Protein AF-A0A6I7PRK9-F1 (afdb_monomer_lite)

Structure (mmCIF, N/CA/C/O backbone):
data_AF-A0A6I7PRK9-F1
#
_ent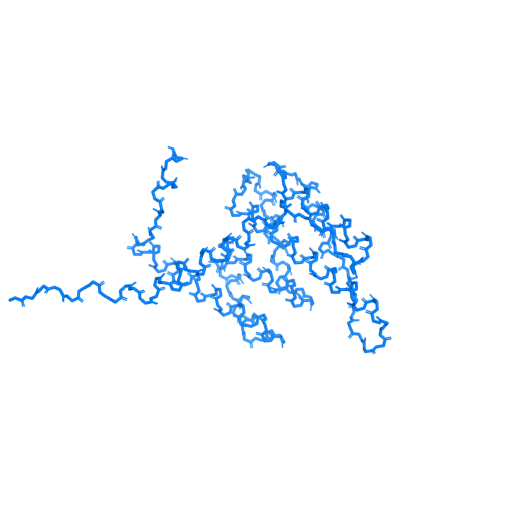ry.id   AF-A0A6I7PRK9-F1
#
loop_
_atom_site.group_PDB
_atom_site.id
_atom_site.type_symbol
_atom_site.label_atom_id
_atom_site.label_alt_id
_atom_site.label_comp_id
_atom_site.label_asym_id
_atom_site.label_entity_id
_atom_site.label_seq_id
_atom_site.pdbx_PDB_ins_code
_atom_site.Cartn_x
_atom_site.Cartn_y
_atom_site.Cartn_z
_atom_site.occupancy
_atom_site.B_iso_or_equiv
_atom_site.auth_seq_id
_atom_site.auth_comp_id
_atom_site.auth_asym_id
_atom_site.auth_atom_id
_atom_site.pdbx_PDB_model_num
ATOM 1 N N . MET A 1 1 ? 3.785 -15.839 53.864 1.00 33.59 1 MET A N 1
ATOM 2 C CA . MET A 1 1 ? 4.644 -15.122 52.899 1.00 33.59 1 MET A CA 1
ATOM 3 C C . MET A 1 1 ? 4.246 -15.553 51.494 1.00 33.59 1 MET A C 1
ATOM 5 O O . MET A 1 1 ? 4.729 -16.569 51.023 1.00 33.59 1 MET A O 1
ATOM 9 N N . LEU A 1 2 ? 3.307 -14.849 50.861 1.00 33.00 2 LEU A N 1
ATOM 10 C CA . LEU A 1 2 ? 2.941 -15.060 49.456 1.00 33.00 2 LEU A CA 1
ATOM 11 C C . LEU A 1 2 ? 2.942 -13.690 48.786 1.00 33.00 2 LEU A C 1
ATOM 13 O O . LEU A 1 2 ? 1.933 -12.999 48.721 1.00 33.00 2 LEU A O 1
ATOM 17 N N . GLY A 1 3 ? 4.128 -13.268 48.384 1.00 36.16 3 GLY A N 1
ATOM 18 C CA . GLY A 1 3 ? 4.355 -12.082 47.581 1.00 36.16 3 GLY A CA 1
ATOM 19 C C . GLY A 1 3 ? 5.493 -12.414 46.632 1.00 36.16 3 GLY A C 1
ATOM 20 O O . GLY A 1 3 ? 6.423 -13.104 47.033 1.00 36.16 3 GLY A O 1
ATOM 21 N N . VAL A 1 4 ? 5.407 -11.914 45.402 1.00 35.44 4 VAL A N 1
ATOM 22 C CA . VAL A 1 4 ? 6.359 -12.123 44.296 1.00 35.44 4 VAL A CA 1
ATOM 23 C C . VAL A 1 4 ? 6.112 -13.390 43.455 1.00 35.44 4 VAL A C 1
ATOM 25 O O . VAL A 1 4 ? 6.927 -14.299 43.401 1.00 35.44 4 VAL A O 1
ATOM 28 N N . ALA A 1 5 ? 4.997 -13.423 42.718 1.00 32.09 5 ALA A N 1
ATOM 29 C CA . ALA A 1 5 ? 4.874 -14.280 41.524 1.00 32.09 5 ALA A CA 1
ATOM 30 C C . ALA A 1 5 ? 4.094 -13.629 40.360 1.00 32.09 5 ALA A C 1
ATOM 32 O O . ALA A 1 5 ? 3.760 -14.298 39.390 1.00 32.09 5 ALA A O 1
ATOM 33 N N . ALA A 1 6 ? 3.815 -12.320 40.418 1.00 33.88 6 ALA A N 1
ATOM 34 C CA . ALA A 1 6 ? 3.053 -11.613 39.378 1.00 33.88 6 ALA A CA 1
ATOM 35 C C . ALA A 1 6 ? 3.921 -10.762 38.422 1.00 33.88 6 ALA A C 1
ATOM 37 O O . ALA A 1 6 ? 3.390 -10.136 37.511 1.00 33.88 6 ALA A O 1
ATOM 38 N N . GLY A 1 7 ? 5.246 -10.722 38.614 1.00 28.81 7 GLY A N 1
ATOM 39 C CA . GLY A 1 7 ? 6.126 -9.764 37.929 1.00 28.81 7 GLY A CA 1
ATOM 40 C C . GLY A 1 7 ? 6.811 -10.244 36.644 1.00 28.81 7 GLY A C 1
ATOM 41 O O . GLY A 1 7 ? 7.254 -9.406 35.871 1.00 28.81 7 GLY A O 1
ATOM 42 N N . CYS A 1 8 ? 6.904 -11.555 36.385 1.00 28.73 8 CYS A N 1
ATOM 43 C CA . CYS A 1 8 ? 7.813 -12.067 35.342 1.00 28.73 8 CYS A CA 1
ATOM 44 C C . CYS A 1 8 ? 7.143 -12.671 34.098 1.00 28.73 8 CYS A C 1
ATOM 46 O O . CYS A 1 8 ? 7.837 -12.951 33.127 1.00 28.73 8 CYS A O 1
ATOM 48 N N . VAL A 1 9 ? 5.817 -12.846 34.068 1.00 32.25 9 VAL A N 1
ATOM 49 C CA . VAL A 1 9 ? 5.136 -13.435 32.889 1.00 32.25 9 VAL A CA 1
ATOM 50 C C . VAL A 1 9 ? 4.806 -12.381 31.817 1.00 32.25 9 VAL A C 1
ATOM 52 O O . VAL A 1 9 ? 4.573 -12.715 30.662 1.00 32.25 9 VAL A O 1
ATOM 55 N N . LEU A 1 10 ? 4.865 -11.089 32.155 1.00 36.00 10 LEU A N 1
ATOM 56 C CA . LEU A 1 10 ? 4.613 -9.986 31.216 1.00 36.00 10 LEU A CA 1
ATOM 57 C C . LEU A 1 10 ? 5.812 -9.641 30.313 1.00 36.00 10 LEU A C 1
ATOM 59 O O . LEU A 1 10 ? 5.650 -8.859 29.385 1.00 36.00 10 LEU A O 1
ATOM 63 N N . SER A 1 11 ? 6.994 -10.221 30.532 1.00 37.94 11 SER A N 1
ATOM 64 C CA . SER A 1 11 ? 8.223 -9.747 29.875 1.00 37.94 11 SER A CA 1
ATOM 65 C C . SER A 1 11 ? 8.570 -10.454 28.560 1.00 37.94 11 SER A C 1
ATOM 67 O O . SER A 1 11 ? 9.304 -9.890 27.758 1.00 37.94 11 SER A O 1
ATOM 69 N N . LEU A 1 12 ? 8.043 -11.653 28.285 1.00 37.44 12 LEU A N 1
ATOM 70 C CA . LEU A 1 12 ? 8.455 -12.429 27.099 1.00 37.44 12 LEU A CA 1
ATOM 71 C C . LEU A 1 12 ? 7.634 -12.140 25.833 1.00 37.44 12 LEU A C 1
ATOM 73 O O . LEU A 1 12 ? 8.159 -12.299 24.739 1.00 37.44 12 LEU A O 1
ATOM 77 N N . ALA A 1 13 ? 6.392 -11.664 25.961 1.00 40.19 13 ALA A N 1
ATOM 78 C CA . ALA A 1 13 ? 5.588 -11.208 24.819 1.00 40.19 13 ALA A CA 1
ATOM 79 C C . ALA A 1 13 ? 5.774 -9.707 24.522 1.00 40.19 13 ALA A C 1
ATOM 81 O O . ALA A 1 13 ? 5.598 -9.272 23.389 1.00 40.19 13 ALA A O 1
ATOM 82 N N . VAL A 1 14 ? 6.182 -8.918 25.526 1.00 38.72 14 VAL A N 1
ATOM 83 C CA . VAL A 1 14 ? 6.364 -7.462 25.397 1.00 38.72 14 VAL A CA 1
ATOM 84 C C . VAL A 1 14 ? 7.712 -7.099 24.766 1.00 38.72 14 VAL A C 1
ATOM 86 O O . VAL A 1 14 ? 7.795 -6.114 24.046 1.00 38.72 14 VAL A O 1
ATOM 89 N N . LEU A 1 15 ? 8.767 -7.894 24.964 1.00 33.06 15 LEU A N 1
ATOM 90 C CA . LEU A 1 15 ? 10.074 -7.643 24.336 1.00 33.06 15 LEU A CA 1
ATOM 91 C C . LEU A 1 15 ? 10.048 -7.769 22.799 1.00 33.06 15 LEU A C 1
ATOM 93 O O . LEU A 1 15 ? 10.516 -6.841 22.143 1.00 33.06 15 LEU A O 1
ATOM 97 N N . PRO A 1 16 ? 9.456 -8.824 22.199 1.00 37.94 16 PRO A N 1
ATOM 98 C CA . PRO A 1 16 ? 9.243 -8.886 20.753 1.00 37.94 16 PRO A CA 1
ATOM 99 C C . PRO A 1 16 ? 8.309 -7.779 20.260 1.00 37.94 16 PRO A C 1
ATOM 101 O O . PRO A 1 16 ? 8.529 -7.254 19.179 1.00 37.94 16 PRO A O 1
ATOM 104 N N . TYR A 1 17 ? 7.306 -7.398 21.059 1.00 37.06 17 TYR A N 1
ATOM 105 C CA . TYR A 1 17 ? 6.359 -6.326 20.743 1.00 37.06 17 TYR A CA 1
ATOM 106 C C . TYR A 1 17 ? 7.042 -4.953 20.674 1.00 37.06 17 TYR A C 1
ATOM 108 O O . TYR A 1 17 ? 6.914 -4.266 19.670 1.00 37.06 17 TYR A O 1
ATOM 116 N N . VAL A 1 18 ? 7.844 -4.578 21.677 1.00 37.84 18 VAL A N 1
ATOM 117 C CA . VAL A 1 18 ? 8.596 -3.312 21.675 1.00 37.84 18 VAL A CA 1
ATOM 118 C C . VAL A 1 18 ? 9.643 -3.311 20.563 1.00 37.84 18 VAL A C 1
ATOM 120 O O . VAL A 1 18 ? 9.831 -2.288 19.918 1.00 37.84 18 VAL A O 1
ATOM 123 N N . PHE A 1 19 ? 10.295 -4.445 20.287 1.00 34.09 19 PHE A N 1
ATOM 124 C CA . PHE A 1 19 ? 11.287 -4.526 19.212 1.00 34.09 19 PHE A CA 1
ATOM 125 C C . PHE A 1 19 ? 10.653 -4.522 17.818 1.00 34.09 19 PHE A C 1
ATOM 127 O O . PHE A 1 19 ? 11.220 -3.920 16.917 1.00 34.09 19 PHE A O 1
ATOM 134 N N . TYR A 1 20 ? 9.488 -5.147 17.633 1.00 40.16 20 TYR A N 1
ATOM 135 C CA . TYR A 1 20 ? 8.733 -5.106 16.381 1.00 40.16 20 TYR A CA 1
ATOM 136 C C . TYR A 1 20 ? 8.164 -3.712 16.153 1.00 40.16 20 TYR A C 1
ATOM 138 O O . TYR A 1 20 ? 8.456 -3.123 15.128 1.00 40.16 20 TYR A O 1
ATOM 146 N N . GLU A 1 21 ? 7.452 -3.139 17.127 1.00 38.53 21 GLU A N 1
ATOM 147 C CA . GLU A 1 21 ? 6.862 -1.802 17.029 1.00 38.53 21 GLU A CA 1
ATOM 148 C C . GLU A 1 21 ? 7.938 -0.715 16.861 1.00 38.53 21 GLU A C 1
ATOM 150 O O . GLU A 1 21 ? 7.692 0.266 16.169 1.00 38.53 21 GLU A O 1
ATOM 155 N N . TYR A 1 22 ? 9.136 -0.887 17.437 1.00 34.28 22 TYR A N 1
ATOM 156 C CA . TYR A 1 22 ? 10.284 -0.002 17.210 1.00 34.28 22 TYR A CA 1
ATOM 157 C C . TYR A 1 22 ? 10.948 -0.270 15.853 1.00 34.28 22 TYR A C 1
ATOM 159 O O . TYR A 1 22 ? 11.141 0.664 15.094 1.00 34.28 22 TYR A O 1
ATOM 167 N N . ALA A 1 23 ? 11.253 -1.517 15.481 1.00 37.25 23 ALA A N 1
ATOM 168 C CA . ALA A 1 23 ? 11.934 -1.821 14.219 1.00 37.25 23 ALA A CA 1
ATOM 169 C C . ALA A 1 23 ? 11.062 -1.538 12.989 1.00 37.25 23 ALA A C 1
ATOM 171 O O . ALA A 1 23 ? 11.567 -0.978 12.020 1.00 37.25 23 ALA A O 1
ATOM 172 N N . THR A 1 24 ? 9.765 -1.860 13.025 1.00 43.53 24 THR A N 1
ATOM 173 C CA . THR A 1 24 ? 8.831 -1.503 11.954 1.00 43.53 24 THR A CA 1
ATOM 174 C C . THR A 1 24 ? 8.603 0.000 11.953 1.00 43.53 24 THR A C 1
ATOM 176 O O . THR A 1 24 ? 8.844 0.627 10.929 1.00 43.53 24 THR A O 1
ATOM 179 N N . ARG A 1 25 ? 8.279 0.649 13.083 1.00 42.16 25 ARG A N 1
ATOM 180 C CA . ARG A 1 25 ? 8.103 2.111 13.058 1.00 42.16 25 ARG A CA 1
ATOM 181 C C . ARG A 1 25 ? 9.366 2.858 12.662 1.00 42.16 25 ARG A C 1
ATOM 183 O O . ARG A 1 25 ? 9.221 3.841 11.961 1.00 42.16 25 ARG A O 1
ATOM 190 N N . GLU A 1 26 ? 10.575 2.469 13.061 1.00 39.72 26 GLU A N 1
ATOM 191 C CA . GLU A 1 26 ? 11.797 3.179 12.644 1.00 39.72 26 GLU A CA 1
ATOM 192 C C . GLU A 1 26 ? 12.145 2.905 11.172 1.00 39.72 26 GLU A C 1
ATOM 194 O O . GLU A 1 26 ? 12.550 3.834 10.474 1.00 39.72 26 GLU A O 1
ATOM 199 N N . MET A 1 27 ? 11.944 1.672 10.676 1.00 40.69 27 MET A N 1
ATOM 200 C CA . MET A 1 27 ? 12.130 1.349 9.252 1.00 40.69 27 MET A CA 1
ATOM 201 C C . MET A 1 27 ? 11.087 2.032 8.356 1.00 40.69 27 MET A C 1
ATOM 203 O O . MET A 1 27 ? 11.420 2.430 7.241 1.00 40.69 27 MET A O 1
ATOM 207 N N . TRP A 1 28 ? 9.855 2.221 8.841 1.00 44.69 28 TRP A N 1
ATOM 208 C CA . TRP A 1 28 ? 8.745 2.788 8.068 1.00 44.69 28 TRP A CA 1
ATOM 209 C C . TRP A 1 28 ? 8.504 4.289 8.309 1.00 44.69 28 TRP A C 1
ATOM 211 O O . TRP A 1 28 ? 7.927 4.944 7.447 1.00 44.69 28 TRP A O 1
ATOM 221 N N . ARG A 1 29 ? 8.960 4.891 9.424 1.00 42.72 29 ARG A N 1
ATOM 222 C CA . ARG A 1 29 ? 8.634 6.298 9.763 1.00 42.72 29 ARG A CA 1
ATOM 223 C C . ARG A 1 29 ? 9.273 7.338 8.855 1.00 42.72 29 ARG A C 1
ATOM 225 O O . ARG A 1 29 ? 8.841 8.487 8.918 1.00 42.72 29 ARG A O 1
ATOM 232 N N . ARG A 1 30 ? 10.340 7.023 8.107 1.00 46.94 30 ARG A N 1
ATOM 233 C CA . ARG A 1 30 ? 11.086 8.032 7.319 1.00 46.94 30 ARG A CA 1
ATOM 234 C C . ARG A 1 30 ? 11.778 7.546 6.026 1.00 46.94 30 ARG A C 1
ATOM 236 O O . ARG A 1 30 ? 12.866 8.048 5.743 1.00 46.94 30 ARG A O 1
ATOM 243 N N . PRO A 1 31 ? 11.221 6.643 5.200 1.00 47.16 31 PRO A N 1
ATOM 244 C CA . PRO A 1 31 ? 11.876 6.289 3.939 1.00 47.16 31 PRO A CA 1
ATOM 245 C C . PRO A 1 31 ? 11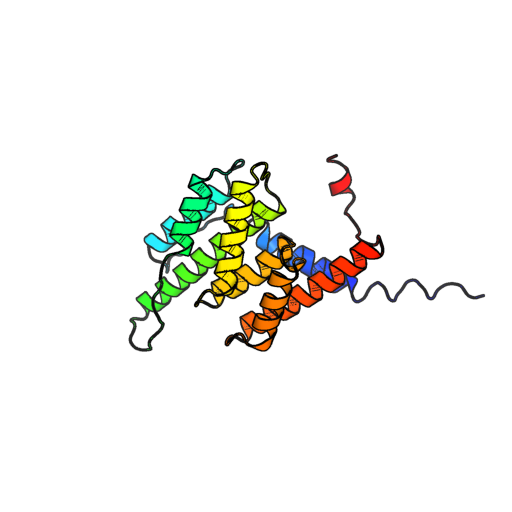.886 7.454 2.928 1.00 47.16 31 PRO A C 1
ATOM 247 O O . PRO A 1 31 ? 12.879 7.652 2.234 1.00 47.16 31 PRO A O 1
ATOM 250 N N . TYR A 1 32 ? 10.850 8.301 2.904 1.00 51.44 32 TYR A N 1
ATOM 251 C CA . TYR A 1 32 ? 10.697 9.337 1.870 1.00 51.44 32 TYR A CA 1
ATOM 252 C C . TYR A 1 32 ? 11.554 10.602 2.058 1.00 51.44 32 TYR A C 1
ATOM 254 O O . TYR A 1 32 ? 11.638 11.428 1.152 1.00 51.44 32 TYR A O 1
ATOM 262 N N . LEU A 1 33 ? 12.216 10.775 3.211 1.00 46.53 33 LEU A N 1
ATOM 263 C CA . LEU A 1 33 ? 13.089 11.934 3.469 1.00 46.53 33 LEU A CA 1
ATOM 264 C C . LEU A 1 33 ? 14.537 11.736 2.993 1.00 46.53 33 LEU A C 1
ATOM 266 O O . LEU A 1 33 ? 15.257 12.721 2.865 1.00 46.53 33 LEU A O 1
ATOM 270 N N . ASN A 1 34 ? 14.948 10.498 2.696 1.00 54.72 34 ASN A N 1
ATOM 271 C CA . ASN A 1 34 ? 16.293 10.159 2.218 1.00 54.72 34 ASN A CA 1
ATOM 272 C C . ASN A 1 34 ? 16.222 9.394 0.889 1.00 54.72 34 ASN A C 1
ATOM 274 O O . ASN A 1 34 ? 16.846 8.343 0.723 1.00 54.72 34 ASN A O 1
ATOM 278 N N . TRP A 1 35 ? 15.429 9.902 -0.055 1.00 62.34 35 TRP A N 1
ATOM 279 C CA . TRP A 1 35 ? 15.382 9.328 -1.394 1.00 62.34 35 TRP A CA 1
ATOM 280 C C . TRP A 1 35 ? 16.763 9.387 -2.052 1.00 62.34 35 TRP A C 1
ATOM 282 O O . TRP A 1 35 ? 17.410 10.433 -2.086 1.00 62.34 35 TRP A O 1
ATOM 292 N N . THR A 1 36 ? 17.202 8.247 -2.577 1.00 69.50 36 THR A N 1
ATOM 293 C CA . THR A 1 36 ? 18.400 8.131 -3.408 1.00 69.50 36 THR A CA 1
ATOM 294 C C . THR A 1 36 ? 17.989 7.431 -4.698 1.00 69.50 36 THR A C 1
ATOM 296 O O . THR A 1 36 ? 17.311 6.401 -4.607 1.00 69.50 36 THR A O 1
ATOM 299 N N . PRO A 1 37 ? 18.388 7.943 -5.876 1.00 76.25 37 PRO A N 1
ATOM 300 C CA . PRO A 1 37 ? 18.144 7.259 -7.137 1.00 76.25 37 PRO A CA 1
ATOM 301 C C . PRO A 1 37 ? 18.626 5.807 -7.086 1.00 76.25 37 PRO A C 1
ATOM 303 O O . PRO A 1 37 ? 19.710 5.520 -6.571 1.00 76.25 37 PRO A O 1
ATOM 306 N N . MET A 1 38 ? 17.832 4.893 -7.635 1.00 81.12 38 MET A N 1
ATOM 307 C CA . MET A 1 38 ? 18.224 3.509 -7.865 1.00 81.12 38 MET A CA 1
ATOM 308 C C . MET A 1 38 ? 19.037 3.471 -9.167 1.00 81.12 38 MET A C 1
ATOM 310 O O . MET A 1 38 ? 18.446 3.582 -10.241 1.00 81.12 38 MET A O 1
ATOM 314 N N . PRO A 1 39 ? 20.376 3.310 -9.121 1.00 80.19 39 PRO A N 1
ATOM 315 C CA . PRO A 1 39 ? 21.226 3.430 -10.313 1.00 80.19 39 PRO A CA 1
ATOM 316 C C . PRO A 1 39 ? 21.001 2.311 -11.343 1.00 80.19 39 PRO A C 1
ATOM 318 O O . PRO A 1 39 ? 21.520 2.377 -12.450 1.00 80.19 39 PRO A O 1
ATOM 321 N N . TRP A 1 40 ? 20.269 1.266 -10.959 1.00 76.38 40 TRP A N 1
ATOM 322 C CA . TRP A 1 40 ? 19.915 0.105 -11.776 1.00 76.38 40 TRP A CA 1
ATOM 323 C C . TRP A 1 40 ? 18.467 0.145 -12.295 1.00 76.38 40 TRP A C 1
ATOM 325 O O . TRP A 1 40 ? 18.059 -0.773 -13.006 1.00 76.38 40 TRP A O 1
ATOM 335 N N . ALA A 1 41 ? 17.690 1.160 -11.911 1.00 80.50 41 ALA A N 1
ATOM 336 C CA . ALA A 1 41 ? 16.311 1.352 -12.344 1.00 80.50 41 ALA A CA 1
ATOM 337 C C . ALA A 1 41 ? 16.242 2.323 -13.528 1.00 80.50 41 ALA A C 1
ATOM 339 O O . ALA A 1 41 ? 17.139 3.150 -13.700 1.00 80.50 41 ALA A O 1
ATOM 340 N N . SER A 1 42 ? 15.168 2.256 -14.315 1.00 85.31 42 SER A N 1
ATOM 341 C CA . SER A 1 42 ? 14.897 3.263 -15.340 1.00 85.31 42 SER A CA 1
ATOM 342 C C . SER A 1 42 ? 14.702 4.656 -14.740 1.00 85.31 42 SER A C 1
ATOM 344 O O . SER A 1 42 ? 14.338 4.823 -13.569 1.00 85.31 42 SER A O 1
ATOM 346 N N . ASP A 1 43 ? 14.882 5.672 -15.584 1.00 87.50 43 ASP A N 1
ATOM 347 C CA . ASP A 1 43 ? 14.535 7.054 -15.247 1.00 87.50 43 ASP A CA 1
ATOM 348 C C . ASP A 1 43 ? 13.058 7.156 -14.847 1.00 87.50 43 ASP A C 1
ATOM 350 O O . ASP A 1 43 ? 12.737 7.808 -13.862 1.00 87.50 43 ASP A O 1
ATOM 354 N N . SER A 1 44 ? 12.169 6.407 -15.512 1.00 88.12 44 SER A N 1
ATOM 355 C CA . SER A 1 44 ? 10.740 6.397 -15.183 1.00 88.12 44 SER A CA 1
ATOM 356 C C . SER A 1 44 ? 10.462 5.899 -13.762 1.00 88.12 44 SER A C 1
ATOM 358 O O . SER A 1 44 ? 9.688 6.522 -13.035 1.00 88.12 44 SER A O 1
ATOM 360 N N . ALA A 1 45 ? 11.111 4.813 -13.331 1.00 84.69 45 ALA A N 1
ATOM 361 C CA . ALA A 1 45 ? 10.980 4.320 -11.961 1.00 84.69 45 ALA A CA 1
ATOM 362 C C . ALA A 1 45 ? 11.534 5.329 -10.939 1.00 84.69 45 ALA A C 1
ATOM 364 O O . ALA A 1 45 ? 10.925 5.559 -9.892 1.00 84.69 45 ALA A O 1
ATOM 365 N N . ASN A 1 46 ? 12.671 5.962 -11.242 1.00 86.75 46 ASN A N 1
ATOM 366 C CA . ASN A 1 46 ? 13.259 6.983 -10.375 1.00 86.75 46 ASN A CA 1
ATOM 367 C C . ASN A 1 46 ? 12.387 8.245 -10.275 1.00 86.75 46 ASN A C 1
ATOM 369 O O . ASN A 1 46 ? 12.217 8.765 -9.170 1.00 86.75 46 ASN A O 1
ATOM 373 N N . ASP A 1 47 ? 11.794 8.693 -11.380 1.00 90.25 47 ASP A N 1
ATOM 374 C CA . ASP A 1 47 ? 10.895 9.848 -11.430 1.00 90.25 47 ASP A CA 1
ATOM 375 C C . ASP A 1 47 ? 9.633 9.606 -10.595 1.00 90.25 47 ASP A C 1
ATOM 377 O O . ASP A 1 47 ? 9.270 10.433 -9.755 1.00 90.25 47 ASP A O 1
ATOM 381 N N . GLN A 1 48 ? 9.001 8.440 -10.755 1.00 90.88 48 GLN A N 1
ATOM 382 C CA . GLN A 1 48 ? 7.812 8.073 -9.982 1.00 90.88 48 GLN A CA 1
ATOM 383 C C . GLN A 1 48 ? 8.113 7.942 -8.490 1.00 90.88 48 GLN A C 1
ATOM 385 O O . GLN A 1 48 ? 7.333 8.399 -7.653 1.00 90.88 48 GLN A O 1
ATOM 390 N N . LEU A 1 49 ? 9.266 7.369 -8.135 1.00 86.25 49 LEU A N 1
ATOM 391 C CA . LEU A 1 49 ? 9.690 7.306 -6.741 1.00 86.25 49 LEU A CA 1
ATOM 392 C C . LEU A 1 49 ? 9.930 8.708 -6.164 1.00 86.25 49 LEU A C 1
ATOM 394 O O . LEU A 1 49 ? 9.522 8.993 -5.036 1.00 86.25 49 LEU A O 1
ATOM 398 N N . GLY A 1 50 ? 10.562 9.598 -6.933 1.00 86.69 50 GLY A N 1
ATOM 399 C CA . GLY A 1 50 ? 10.738 11.003 -6.565 1.00 86.69 50 GLY A CA 1
ATOM 400 C C . GLY A 1 50 ? 9.401 11.705 -6.315 1.00 86.69 50 GLY A C 1
ATOM 401 O O . GLY A 1 50 ? 9.252 12.432 -5.331 1.00 86.69 50 GLY A O 1
ATOM 402 N N . GLU A 1 51 ? 8.404 11.432 -7.151 1.00 91.31 51 GLU A N 1
ATOM 403 C CA . GLU A 1 51 ? 7.061 11.989 -7.025 1.00 91.31 51 GLU A CA 1
ATOM 404 C C . GLU A 1 51 ? 6.301 11.473 -5.794 1.00 91.31 51 GLU A C 1
ATOM 406 O O . GLU A 1 51 ? 5.769 12.280 -5.027 1.00 91.31 51 GLU A O 1
ATOM 411 N N . ILE A 1 52 ? 6.307 10.158 -5.545 1.00 90.00 52 ILE A N 1
ATOM 412 C CA . ILE A 1 52 ? 5.724 9.559 -4.330 1.00 90.00 52 ILE A CA 1
ATOM 413 C C . ILE A 1 52 ? 6.317 10.214 -3.083 1.00 90.00 52 ILE A C 1
ATOM 415 O O . ILE A 1 52 ? 5.590 10.593 -2.162 1.00 90.00 52 ILE A O 1
ATOM 419 N N . ASN A 1 53 ? 7.638 10.396 -3.063 1.00 85.62 53 ASN A N 1
ATOM 420 C CA . ASN A 1 53 ? 8.327 11.012 -1.935 1.00 85.62 53 ASN A CA 1
ATOM 421 C C . ASN A 1 53 ? 7.961 12.490 -1.776 1.00 85.62 53 ASN A C 1
ATOM 423 O O . ASN A 1 53 ? 7.729 12.952 -0.654 1.00 85.62 53 ASN A O 1
ATOM 427 N N . ALA A 1 54 ? 7.846 13.226 -2.884 1.00 87.88 54 ALA A N 1
ATOM 428 C CA . ALA A 1 54 ? 7.395 14.610 -2.869 1.00 87.88 54 ALA A CA 1
ATOM 429 C C . ALA A 1 54 ? 5.974 14.736 -2.299 1.00 87.88 54 ALA A C 1
ATOM 431 O O . ALA A 1 54 ? 5.727 15.637 -1.498 1.00 87.88 54 ALA A O 1
ATOM 432 N N . ILE A 1 55 ? 5.060 13.823 -2.654 1.00 90.12 55 ILE A N 1
ATOM 433 C CA . ILE A 1 55 ? 3.704 13.749 -2.090 1.00 90.12 55 ILE A CA 1
ATOM 434 C C . ILE A 1 55 ? 3.758 13.401 -0.596 1.00 90.12 55 ILE A C 1
ATOM 436 O O . ILE A 1 55 ? 3.172 14.115 0.224 1.00 90.12 55 ILE A O 1
ATOM 440 N N . GLY A 1 56 ? 4.507 12.362 -0.215 1.00 86.00 56 GLY A N 1
ATOM 441 C CA . GLY A 1 56 ? 4.679 11.930 1.176 1.00 86.00 56 GLY A CA 1
ATOM 442 C C . GLY A 1 56 ? 5.170 13.047 2.098 1.00 86.00 56 GLY A C 1
ATOM 443 O O . GLY A 1 56 ? 4.637 13.231 3.193 1.00 86.00 56 GLY A O 1
ATOM 444 N N . ALA A 1 57 ? 6.097 13.876 1.614 1.00 83.88 57 ALA A N 1
ATOM 445 C CA . ALA A 1 57 ? 6.654 15.004 2.356 1.00 83.88 57 ALA A CA 1
ATOM 446 C C . ALA A 1 57 ? 5.682 16.189 2.551 1.00 83.88 57 ALA A C 1
ATOM 448 O O . ALA A 1 57 ? 5.942 17.070 3.383 1.00 83.88 57 ALA A O 1
ATOM 449 N N . LYS A 1 58 ? 4.563 16.259 1.811 1.00 85.44 58 LYS A N 1
ATOM 450 C CA . LYS A 1 58 ? 3.603 17.368 1.937 1.00 85.44 58 LYS A CA 1
ATOM 451 C C . LYS A 1 58 ? 2.941 17.357 3.308 1.00 85.44 58 LYS A C 1
ATOM 453 O O . LYS A 1 58 ? 2.458 16.337 3.783 1.00 85.44 58 LYS A O 1
ATOM 458 N N . ARG A 1 59 ? 2.795 18.529 3.931 1.00 81.44 59 ARG A N 1
ATOM 459 C CA . ARG A 1 59 ? 2.031 18.643 5.190 1.00 81.44 59 ARG A CA 1
ATOM 460 C C . ARG A 1 59 ? 0.542 18.368 4.987 1.00 81.44 59 ARG A C 1
ATOM 462 O O . ARG A 1 59 ? -0.061 17.664 5.792 1.00 81.44 59 ARG A O 1
ATOM 469 N N . ARG A 1 60 ? -0.031 18.890 3.902 1.00 85.12 60 ARG A N 1
ATOM 470 C CA . ARG A 1 60 ? -1.445 18.748 3.544 1.00 85.12 60 ARG A CA 1
ATOM 471 C C . ARG A 1 60 ? -1.559 18.039 2.204 1.00 85.12 60 ARG A C 1
ATOM 473 O O . ARG A 1 60 ? -0.853 18.416 1.273 1.00 85.12 60 ARG A O 1
ATOM 480 N N . TRP A 1 61 ? -2.429 17.040 2.142 1.00 88.50 61 TRP A N 1
ATOM 481 C CA . TRP A 1 61 ? -2.759 16.329 0.912 1.00 88.50 61 TRP A CA 1
ATOM 482 C C . TRP A 1 61 ? -4.055 16.858 0.314 1.00 88.50 61 TRP A C 1
ATOM 484 O O . TRP A 1 61 ? -4.907 17.406 1.018 1.00 88.50 61 TRP A O 1
ATOM 494 N N . THR A 1 62 ? -4.162 16.698 -0.993 1.00 88.69 62 THR A N 1
ATOM 495 C CA . THR A 1 62 ? -5.304 17.068 -1.824 1.00 88.69 62 THR A CA 1
ATOM 496 C C . THR A 1 62 ? -5.846 15.835 -2.541 1.00 88.69 62 THR A C 1
ATOM 498 O O . THR A 1 62 ? -5.184 14.799 -2.599 1.00 88.69 62 THR A O 1
ATOM 501 N N . GLU A 1 63 ? -7.035 15.942 -3.132 1.00 88.94 63 GLU A N 1
ATOM 502 C CA . GLU A 1 63 ? -7.572 14.880 -3.992 1.00 88.94 63 GLU A CA 1
ATOM 503 C C . GLU A 1 63 ? -6.653 14.577 -5.182 1.00 88.94 63 GLU A C 1
ATOM 505 O O . GLU A 1 63 ? -6.481 13.412 -5.522 1.00 88.94 63 GLU A O 1
ATOM 510 N N . ALA A 1 64 ? -5.999 15.598 -5.748 1.00 91.12 64 ALA A N 1
ATOM 511 C CA . ALA A 1 64 ? -5.036 15.432 -6.836 1.00 91.12 64 ALA A CA 1
ATOM 512 C C . ALA A 1 64 ? -3.811 14.600 -6.413 1.00 91.12 64 ALA A C 1
ATOM 514 O O . ALA A 1 64 ? -3.284 13.833 -7.212 1.00 91.12 64 ALA A O 1
ATOM 515 N N . ASP A 1 65 ? -3.379 14.698 -5.150 1.00 91.81 65 ASP A N 1
ATOM 516 C CA . ASP A 1 65 ? -2.299 13.850 -4.627 1.00 91.81 65 ASP A CA 1
ATOM 517 C C . ASP A 1 65 ? -2.728 12.376 -4.564 1.00 91.81 65 ASP A C 1
ATOM 519 O O . ASP A 1 65 ? -1.965 11.485 -4.934 1.00 91.81 65 ASP A O 1
ATOM 523 N N . ALA A 1 66 ? -3.963 12.112 -4.126 1.00 91.31 66 ALA A N 1
ATOM 524 C CA . ALA A 1 66 ? -4.515 10.759 -4.091 1.00 91.31 66 ALA A CA 1
ATOM 525 C C . ALA A 1 66 ? -4.776 10.200 -5.496 1.00 91.31 66 ALA A C 1
ATOM 527 O O . ALA A 1 66 ? -4.537 9.020 -5.739 1.00 91.31 66 ALA A O 1
ATOM 528 N N . GLU A 1 67 ? -5.242 11.033 -6.427 1.00 92.25 67 GLU A N 1
ATOM 529 C CA . GLU A 1 67 ? -5.396 10.667 -7.833 1.00 92.25 67 GLU A CA 1
ATOM 530 C C . GLU A 1 67 ? -4.049 10.311 -8.456 1.00 92.25 67 GLU A C 1
ATOM 532 O O . GLU A 1 67 ? -3.922 9.252 -9.065 1.00 92.25 67 GLU A O 1
ATOM 537 N N . ARG A 1 68 ? -3.008 11.104 -8.193 1.00 93.81 68 ARG A N 1
ATOM 538 C CA . ARG A 1 68 ? -1.677 10.816 -8.716 1.00 93.81 68 ARG A CA 1
ATOM 539 C C . ARG A 1 68 ? -1.083 9.523 -8.160 1.00 93.81 68 ARG A C 1
ATOM 541 O O . ARG A 1 68 ? -0.530 8.722 -8.909 1.00 93.81 68 ARG A O 1
ATOM 548 N N . LEU A 1 69 ? -1.241 9.274 -6.859 1.00 92.50 69 LEU A N 1
ATOM 549 C CA . LEU A 1 69 ? -0.855 7.992 -6.260 1.00 92.50 69 LEU A CA 1
ATOM 550 C C . LEU A 1 69 ? -1.649 6.822 -6.858 1.00 92.50 69 LEU A C 1
ATOM 552 O O . LEU A 1 69 ? -1.104 5.734 -7.021 1.00 92.50 69 LEU A O 1
ATOM 556 N N . HIS A 1 70 ? -2.921 7.033 -7.199 1.00 91.88 70 HIS A N 1
ATOM 557 C CA . HIS A 1 70 ? -3.747 6.014 -7.840 1.00 91.88 70 HIS A CA 1
ATOM 558 C C . HIS A 1 70 ? -3.287 5.702 -9.263 1.00 91.88 70 HIS A C 1
ATOM 560 O O . HIS A 1 70 ? -3.218 4.529 -9.621 1.00 91.88 70 HIS A O 1
ATOM 566 N N . GLU A 1 71 ? -2.919 6.716 -10.046 1.00 91.88 71 GLU A N 1
ATOM 567 C CA . GLU A 1 71 ? -2.329 6.528 -11.373 1.00 91.88 71 GLU A CA 1
ATOM 568 C C . GLU A 1 71 ? -1.045 5.699 -11.302 1.00 91.88 71 GLU A C 1
ATOM 570 O O . GLU A 1 71 ? -0.896 4.745 -12.060 1.00 91.88 71 GLU A O 1
ATOM 575 N N . ILE A 1 72 ? -0.152 6.016 -10.356 1.00 90.44 72 ILE A N 1
ATOM 576 C CA . ILE A 1 72 ? 1.092 5.263 -10.151 1.00 90.44 72 ILE A CA 1
ATOM 577 C C . ILE A 1 72 ? 0.781 3.809 -9.773 1.00 90.44 72 ILE A C 1
ATOM 579 O O . ILE A 1 72 ? 1.295 2.888 -10.397 1.00 90.44 72 ILE A O 1
ATOM 583 N N . LEU A 1 73 ? -0.120 3.583 -8.813 1.00 88.00 73 LEU A N 1
ATOM 584 C CA . LEU A 1 73 ? -0.539 2.235 -8.403 1.00 88.00 73 LEU A CA 1
ATOM 585 C C . LEU A 1 73 ? -1.271 1.440 -9.492 1.00 88.00 73 LEU A C 1
ATOM 587 O O . LEU A 1 73 ? -1.436 0.235 -9.338 1.00 88.00 73 LEU A O 1
ATOM 591 N N . SER A 1 74 ? -1.715 2.093 -10.567 1.00 88.06 74 SER A N 1
ATOM 592 C CA . SER A 1 74 ? -2.408 1.449 -11.687 1.00 88.06 74 SER A CA 1
ATOM 593 C C . SER A 1 74 ? -1.464 1.034 -12.821 1.00 88.06 74 SER A C 1
ATOM 595 O O . SER A 1 74 ? -1.932 0.555 -13.854 1.00 88.06 74 SER A O 1
ATOM 597 N N . ILE A 1 75 ? -0.151 1.229 -12.663 1.00 84.69 75 ILE A N 1
ATOM 598 C CA . ILE A 1 75 ? 0.841 0.815 -13.658 1.00 84.69 75 ILE A CA 1
ATOM 599 C C . ILE A 1 75 ? 0.905 -0.715 -13.706 1.00 84.69 75 ILE A C 1
ATOM 601 O O . ILE A 1 75 ? 1.300 -1.373 -12.744 1.00 84.69 75 ILE A O 1
ATOM 605 N N . ASP A 1 76 ? 0.554 -1.269 -14.864 1.00 79.19 76 ASP A N 1
ATOM 606 C CA . ASP A 1 76 ? 0.719 -2.686 -15.178 1.00 79.19 76 ASP A CA 1
ATOM 607 C C . ASP A 1 76 ? 2.194 -2.973 -15.503 1.00 79.19 76 ASP A C 1
ATOM 609 O O . ASP A 1 76 ? 2.752 -2.408 -16.448 1.00 79.19 76 ASP A O 1
ATOM 613 N N . LEU A 1 77 ? 2.841 -3.838 -14.714 1.00 72.19 77 LEU A N 1
ATOM 614 C CA . LEU A 1 77 ? 4.240 -4.226 -14.948 1.00 72.19 77 LEU A CA 1
ATOM 615 C C . LEU A 1 77 ? 4.360 -5.372 -15.959 1.00 72.19 77 LEU A C 1
ATOM 617 O O . LEU A 1 77 ? 5.474 -5.686 -16.384 1.00 72.19 77 LEU A O 1
ATOM 621 N N . GLY A 1 78 ? 3.243 -5.973 -16.372 1.00 66.69 78 GLY A N 1
ATOM 622 C CA . GLY A 1 78 ? 3.198 -7.178 -17.183 1.00 66.69 78 GLY A CA 1
ATOM 623 C C . GLY A 1 78 ? 3.656 -8.433 -16.430 1.00 66.69 78 GLY A C 1
ATOM 624 O O . GLY A 1 78 ? 4.386 -8.400 -15.437 1.00 66.69 78 GLY A O 1
ATOM 625 N N . ARG A 1 79 ? 3.253 -9.603 -16.938 1.00 62.62 79 ARG A N 1
ATOM 626 C CA . ARG A 1 79 ? 3.651 -10.892 -16.352 1.00 62.62 79 ARG A CA 1
ATOM 627 C C . ARG A 1 79 ? 5.147 -11.158 -16.544 1.00 62.62 79 ARG A C 1
ATOM 629 O O . ARG A 1 79 ? 5.701 -10.931 -17.618 1.00 62.62 79 ARG A O 1
ATOM 636 N N . PHE A 1 80 ? 5.781 -11.725 -15.518 1.00 55.69 80 PHE A N 1
ATOM 637 C CA . PHE A 1 80 ? 7.086 -12.372 -15.651 1.00 55.69 80 PHE A CA 1
ATOM 638 C C . PHE A 1 80 ? 6.909 -13.652 -16.471 1.00 55.69 80 PHE A C 1
ATOM 640 O O . PHE A 1 80 ? 6.450 -14.665 -15.946 1.00 55.69 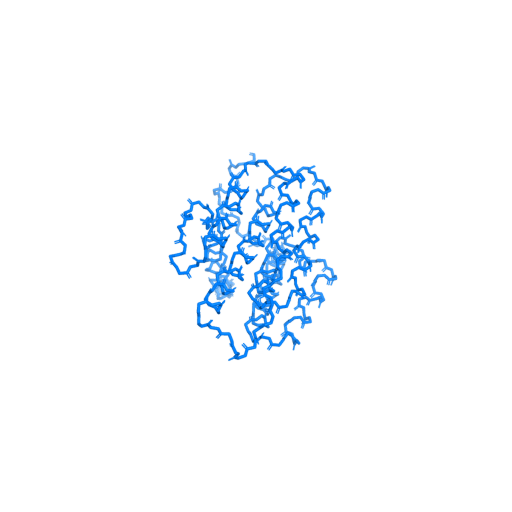80 PHE A O 1
ATOM 647 N N . ASP A 1 81 ? 7.231 -13.604 -17.758 1.00 55.41 81 ASP A N 1
ATOM 648 C CA . ASP A 1 81 ? 7.569 -14.812 -18.503 1.00 55.41 81 ASP A CA 1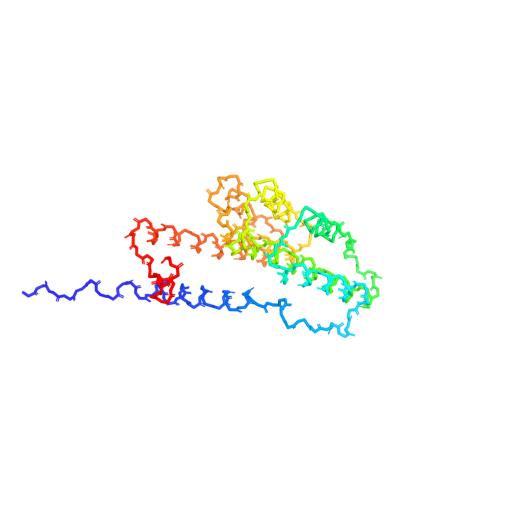
ATOM 649 C C . ASP A 1 81 ? 9.096 -14.923 -18.625 1.00 55.41 81 ASP A C 1
ATOM 651 O O . ASP A 1 81 ? 9.818 -13.920 -18.598 1.00 55.41 81 ASP A O 1
ATOM 655 N N . ASP A 1 82 ? 9.594 -16.153 -18.737 1.00 48.53 82 ASP A N 1
ATOM 656 C CA . ASP A 1 82 ? 11.027 -16.475 -18.722 1.00 48.53 82 ASP A CA 1
ATOM 657 C C . ASP A 1 82 ? 11.799 -15.964 -19.962 1.00 48.53 82 ASP A C 1
ATOM 659 O O . ASP A 1 82 ? 12.973 -16.292 -20.135 1.00 48.53 82 ASP A O 1
ATOM 663 N N . THR A 1 83 ? 11.172 -15.172 -20.845 1.00 54.88 83 THR A N 1
ATOM 664 C CA . THR A 1 83 ? 11.779 -14.702 -22.104 1.00 54.88 83 THR A CA 1
ATOM 665 C C . THR A 1 83 ? 12.286 -13.258 -22.085 1.00 54.88 83 THR A C 1
ATOM 667 O O . THR A 1 83 ? 12.831 -12.790 -23.085 1.00 54.88 83 THR A O 1
ATOM 670 N N . HIS A 1 84 ? 12.171 -12.563 -20.953 1.00 57.44 84 HIS A N 1
ATOM 671 C CA . HIS A 1 84 ? 12.555 -11.155 -20.838 1.00 57.44 84 HIS A CA 1
ATOM 672 C C . HIS A 1 84 ? 14.068 -10.945 -20.710 1.00 57.44 84 HIS A C 1
ATOM 674 O O . HIS A 1 84 ? 14.796 -11.743 -20.109 1.00 57.44 84 HIS A O 1
ATOM 680 N N . ALA A 1 85 ? 14.555 -9.820 -21.238 1.00 61.75 85 ALA A N 1
ATOM 681 C CA . ALA A 1 85 ? 15.946 -9.427 -21.057 1.00 61.75 85 ALA A CA 1
ATOM 682 C C . ALA A 1 85 ? 16.214 -9.082 -19.580 1.00 61.75 85 ALA A C 1
ATOM 684 O O . ALA A 1 85 ? 15.374 -8.502 -18.894 1.00 61.75 85 ALA A O 1
ATOM 685 N N . GLN A 1 86 ? 17.422 -9.364 -19.083 1.00 62.12 86 GLN A N 1
ATOM 686 C CA . GLN A 1 86 ? 17.802 -9.111 -17.683 1.00 62.12 86 GLN A CA 1
ATOM 687 C C . GLN A 1 86 ? 17.553 -7.655 -17.226 1.00 62.12 86 GLN A C 1
ATOM 689 O O . GLN A 1 86 ? 17.219 -7.414 -16.067 1.00 62.12 86 GLN A O 1
ATOM 694 N N . HIS A 1 87 ? 17.671 -6.689 -18.141 1.00 59.41 87 HIS A N 1
ATOM 695 C CA . HIS A 1 87 ? 17.404 -5.270 -17.888 1.00 59.41 87 HIS A CA 1
ATOM 696 C C . HIS A 1 87 ? 15.911 -4.986 -17.631 1.00 59.41 87 HIS A C 1
ATOM 698 O O . HIS A 1 87 ? 15.586 -4.182 -16.764 1.00 59.41 87 HIS A O 1
ATOM 704 N N . GLU A 1 88 ? 15.001 -5.688 -18.312 1.00 65.19 88 GLU A N 1
ATOM 705 C CA . GLU A 1 88 ? 13.546 -5.542 -18.140 1.00 65.19 88 GLU A CA 1
ATOM 706 C C . GLU A 1 88 ? 13.077 -6.156 -16.816 1.00 65.19 88 GLU A C 1
ATOM 708 O O . GLU A 1 88 ? 12.225 -5.599 -16.129 1.00 65.19 88 GLU A O 1
ATOM 713 N N . ILE A 1 89 ? 13.689 -7.271 -16.407 1.00 66.62 89 ILE A N 1
ATOM 714 C CA . ILE A 1 89 ? 13.457 -7.894 -15.095 1.00 66.62 89 ILE A CA 1
ATOM 715 C C . ILE A 1 89 ? 13.890 -6.946 -13.967 1.00 66.62 89 ILE A C 1
ATOM 717 O O . ILE A 1 89 ? 13.170 -6.785 -12.980 1.00 66.62 89 ILE A O 1
ATOM 721 N N . SER A 1 90 ? 15.050 -6.297 -14.125 1.00 72.06 90 SER A N 1
ATOM 722 C CA . SER A 1 90 ? 15.564 -5.306 -13.172 1.00 72.06 90 SER A CA 1
ATOM 723 C C . SER A 1 90 ? 14.621 -4.109 -13.040 1.00 72.06 90 SER A C 1
ATOM 725 O O . SER A 1 90 ? 14.298 -3.701 -11.926 1.00 72.06 90 SER A O 1
ATOM 727 N N . ASP A 1 91 ? 14.125 -3.579 -14.158 1.00 77.25 91 ASP A N 1
ATOM 728 C CA . ASP A 1 91 ? 13.239 -2.415 -14.137 1.00 77.25 91 ASP A CA 1
ATOM 729 C C . ASP A 1 91 ? 11.847 -2.729 -13.572 1.00 77.25 91 ASP A C 1
ATOM 731 O O . ASP A 1 91 ? 11.320 -1.974 -12.758 1.00 77.25 91 ASP A O 1
ATOM 735 N N . ARG A 1 92 ? 11.279 -3.899 -13.885 1.00 76.19 92 ARG A N 1
ATOM 736 C CA . ARG A 1 92 ? 10.026 -4.354 -13.259 1.00 76.19 92 ARG A CA 1
ATOM 737 C C . ARG A 1 92 ? 10.160 -4.521 -11.755 1.00 76.19 92 ARG A C 1
ATOM 739 O O . ARG A 1 92 ? 9.253 -4.151 -11.016 1.00 76.19 92 ARG A O 1
ATOM 746 N N . TYR A 1 93 ? 11.292 -5.043 -11.287 1.00 76.94 93 TYR A N 1
ATOM 747 C CA . TYR A 1 93 ? 11.566 -5.119 -9.855 1.00 76.94 93 TYR A CA 1
ATOM 748 C C . TYR A 1 93 ? 11.702 -3.725 -9.225 1.00 76.94 93 TYR A C 1
ATOM 750 O O . TYR A 1 93 ? 11.188 -3.495 -8.128 1.00 76.94 93 TYR A O 1
ATOM 758 N N . ALA A 1 94 ? 12.343 -2.779 -9.925 1.00 80.88 94 ALA A N 1
ATOM 759 C CA . ALA A 1 94 ? 12.387 -1.383 -9.495 1.00 80.88 94 ALA A CA 1
ATOM 760 C C . ALA A 1 94 ? 10.972 -0.838 -9.332 1.00 80.88 94 ALA A C 1
ATOM 762 O O . ALA A 1 94 ? 10.635 -0.308 -8.278 1.00 80.88 94 ALA A O 1
ATOM 763 N N . MET A 1 95 ? 10.129 -1.036 -10.341 1.00 85.25 95 MET A N 1
ATOM 764 C CA . MET A 1 95 ? 8.775 -0.516 -10.338 1.00 85.25 95 MET A CA 1
ATOM 765 C C . MET A 1 95 ? 7.902 -1.179 -9.269 1.00 85.25 95 MET A C 1
ATOM 767 O O . MET A 1 95 ? 7.229 -0.480 -8.523 1.00 85.25 95 MET A O 1
ATOM 771 N N . ALA A 1 96 ? 7.982 -2.498 -9.074 1.00 80.50 96 ALA A N 1
ATOM 772 C CA . ALA A 1 96 ? 7.279 -3.179 -7.983 1.00 80.50 96 ALA A CA 1
ATOM 773 C C . ALA A 1 96 ? 7.644 -2.598 -6.604 1.00 80.50 96 ALA A C 1
ATOM 775 O O . ALA A 1 96 ? 6.784 -2.470 -5.728 1.00 80.50 96 ALA A O 1
ATOM 776 N N . ARG A 1 97 ? 8.906 -2.187 -6.417 1.00 79.31 97 ARG A N 1
ATOM 777 C CA . ARG A 1 97 ? 9.342 -1.463 -5.218 1.00 79.31 97 ARG A CA 1
ATOM 778 C C . ARG A 1 97 ? 8.739 -0.058 -5.135 1.00 79.31 97 ARG A C 1
ATOM 780 O O . ARG A 1 97 ? 8.269 0.305 -4.063 1.00 79.31 97 ARG A O 1
ATOM 787 N N . VAL A 1 98 ? 8.714 0.699 -6.233 1.00 84.19 98 VAL A N 1
ATOM 788 C CA . VAL A 1 98 ? 8.057 2.022 -6.305 1.00 84.19 98 VAL A CA 1
ATOM 789 C C . VAL A 1 98 ? 6.585 1.923 -5.898 1.00 84.19 98 VAL A C 1
ATOM 791 O O . VAL A 1 98 ? 6.119 2.696 -5.062 1.00 84.19 98 VAL A O 1
ATOM 794 N N . LEU A 1 99 ? 5.866 0.925 -6.416 1.00 85.69 99 LEU A N 1
ATOM 795 C CA . LEU A 1 99 ? 4.464 0.688 -6.072 1.00 85.69 99 LEU A CA 1
ATOM 796 C C . LEU A 1 99 ? 4.294 0.297 -4.595 1.00 85.69 99 LEU A C 1
ATOM 798 O O . LEU A 1 99 ? 3.375 0.773 -3.930 1.00 85.69 99 LEU A O 1
ATOM 802 N N . GLY A 1 100 ? 5.210 -0.510 -4.052 1.00 81.88 100 GLY A N 1
ATOM 803 C CA . GLY A 1 100 ? 5.275 -0.790 -2.617 1.00 81.88 100 GLY A CA 1
ATOM 804 C C . GLY A 1 100 ? 5.445 0.480 -1.774 1.00 81.88 100 GLY A C 1
ATOM 805 O O . GLY A 1 100 ? 4.713 0.668 -0.804 1.00 81.88 100 GLY A O 1
ATOM 806 N N . ASP A 1 101 ? 6.342 1.384 -2.170 1.00 83.06 101 ASP A N 1
ATOM 807 C CA . ASP A 1 101 ? 6.593 2.645 -1.460 1.00 83.06 101 ASP A CA 1
ATOM 808 C C . ASP A 1 101 ? 5.376 3.587 -1.493 1.00 83.06 101 ASP A C 1
ATOM 810 O O . ASP A 1 101 ? 5.069 4.229 -0.484 1.00 83.06 101 ASP A O 1
ATOM 814 N N . ALA A 1 102 ? 4.614 3.611 -2.593 1.00 88.31 102 ALA A N 1
ATOM 815 C CA . ALA A 1 102 ? 3.351 4.351 -2.660 1.00 88.31 102 ALA A CA 1
ATOM 816 C C . ALA A 1 102 ? 2.351 3.882 -1.586 1.00 88.31 102 ALA A C 1
ATOM 818 O O . ALA A 1 102 ? 1.736 4.709 -0.910 1.00 88.31 102 ALA A O 1
ATOM 819 N N . ILE A 1 103 ? 2.228 2.566 -1.370 1.00 89.62 103 ILE A N 1
ATOM 820 C CA . ILE A 1 103 ? 1.359 2.001 -0.323 1.00 89.62 103 ILE A CA 1
ATOM 821 C C . ILE A 1 103 ? 1.803 2.435 1.076 1.00 89.62 103 ILE A C 1
ATOM 823 O O . ILE A 1 103 ? 0.966 2.765 1.919 1.00 89.62 103 ILE A O 1
ATOM 827 N N . LEU A 1 104 ? 3.110 2.488 1.326 1.00 83.19 104 LEU A N 1
ATOM 828 C CA . LEU A 1 104 ? 3.650 2.917 2.617 1.00 83.19 104 LEU A CA 1
ATOM 829 C C . LEU A 1 104 ? 3.382 4.397 2.883 1.00 83.19 104 LEU A C 1
ATOM 831 O O . LEU A 1 104 ? 3.008 4.765 3.994 1.00 83.19 104 LEU A O 1
ATOM 835 N N . VAL A 1 105 ? 3.515 5.242 1.860 1.00 86.25 105 VAL A N 1
ATOM 836 C CA . VAL A 1 105 ? 3.209 6.674 1.958 1.00 86.25 105 VAL A CA 1
ATOM 837 C C . VAL A 1 105 ? 1.719 6.907 2.237 1.00 86.25 105 VAL A C 1
ATOM 839 O O . VAL A 1 105 ? 1.368 7.772 3.043 1.00 86.25 105 VAL A O 1
ATOM 842 N N . ILE A 1 106 ? 0.837 6.095 1.647 1.00 89.88 106 ILE A N 1
ATOM 843 C CA . ILE A 1 106 ? -0.598 6.099 1.964 1.00 89.88 106 ILE A CA 1
ATOM 844 C C . ILE A 1 106 ? -0.843 5.662 3.416 1.00 89.88 106 ILE A C 1
ATOM 846 O O . ILE A 1 106 ? -1.599 6.327 4.127 1.00 89.88 106 ILE A O 1
ATOM 850 N N . SER A 1 107 ? -0.193 4.587 3.875 1.00 87.94 107 SER A N 1
ATOM 851 C CA . SER A 1 107 ? -0.286 4.109 5.264 1.00 87.94 107 SER A CA 1
ATOM 852 C C . SER A 1 107 ? 0.111 5.198 6.260 1.00 87.94 107 SER A C 1
ATOM 854 O O . SER A 1 107 ? -0.671 5.555 7.141 1.00 87.94 107 SER A O 1
ATOM 856 N N . ASP A 1 108 ? 1.288 5.800 6.075 1.00 84.38 108 ASP A N 1
ATOM 857 C CA . ASP A 1 108 ? 1.801 6.870 6.936 1.00 84.38 108 ASP A CA 1
ATOM 858 C C . ASP A 1 108 ? 0.811 8.039 7.012 1.00 84.38 108 ASP A C 1
ATOM 860 O O . ASP A 1 108 ? 0.489 8.532 8.097 1.00 84.38 108 ASP A O 1
ATOM 864 N N . ARG A 1 109 ? 0.223 8.426 5.872 1.00 86.81 109 ARG A N 1
ATOM 865 C CA . ARG A 1 109 ? -0.820 9.456 5.826 1.00 86.81 109 ARG A CA 1
ATOM 866 C C . ARG A 1 109 ? -2.067 9.064 6.620 1.00 86.81 109 ARG A C 1
ATOM 868 O O . ARG A 1 109 ? -2.572 9.904 7.362 1.00 86.81 109 ARG A O 1
ATOM 875 N N . LEU A 1 110 ? -2.552 7.830 6.486 1.00 87.56 110 LEU A N 1
ATOM 876 C CA . LEU A 1 110 ? -3.734 7.326 7.200 1.00 87.56 110 LEU A CA 1
ATOM 877 C C . LEU A 1 110 ? -3.522 7.237 8.720 1.00 87.56 110 LEU A C 1
ATOM 879 O O . LEU A 1 110 ? -4.463 7.478 9.483 1.00 87.56 110 LEU A O 1
ATOM 883 N N . VAL A 1 111 ? -2.304 6.903 9.158 1.00 83.44 111 VAL A N 1
ATOM 884 C CA . VAL A 1 111 ? -1.959 6.683 10.573 1.00 83.44 111 VAL A CA 1
ATOM 885 C C . VAL A 1 111 ? -1.553 7.978 11.280 1.00 83.44 111 VAL A C 1
ATOM 887 O O . VAL A 1 111 ? -1.901 8.191 12.444 1.00 83.44 111 VAL A O 1
ATOM 890 N N . HIS A 1 112 ? -0.776 8.831 10.613 1.00 79.56 112 HIS A N 1
ATOM 891 C CA . HIS A 1 112 ? -0.073 9.951 11.244 1.00 79.56 112 HIS A CA 1
ATOM 892 C C . HIS A 1 112 ? -0.442 11.322 10.680 1.00 79.56 112 HIS A C 1
ATOM 894 O O . HIS A 1 112 ? -0.182 12.338 11.332 1.00 79.56 112 HIS A O 1
ATOM 900 N N . GLY A 1 113 ? -1.024 11.380 9.485 1.00 68.56 113 GLY A N 1
ATOM 901 C CA . GLY A 1 113 ? -1.328 12.640 8.830 1.00 68.56 113 GLY A CA 1
ATOM 902 C C . GLY A 1 113 ? -2.693 13.216 9.219 1.00 68.56 113 GLY A C 1
ATOM 903 O O . GLY A 1 113 ? -3.628 12.471 9.516 1.00 68.56 113 GLY A O 1
ATOM 904 N N . PRO A 1 114 ? -2.847 14.553 9.181 1.00 68.31 114 PRO A N 1
ATOM 905 C CA . PRO A 1 114 ? -4.165 15.167 9.234 1.00 68.31 114 PRO A CA 1
ATOM 906 C C . PRO A 1 114 ? -4.935 14.789 7.961 1.00 68.31 114 PRO A C 1
ATOM 908 O O . PRO A 1 114 ? -4.508 15.101 6.845 1.00 68.31 114 PRO A O 1
ATOM 911 N N . LEU A 1 115 ? -6.052 14.092 8.145 1.00 73.81 115 LEU A N 1
ATOM 912 C CA . LEU A 1 115 ? -7.032 13.752 7.118 1.00 73.81 115 LEU A CA 1
ATOM 913 C C . LEU A 1 115 ? -8.390 14.214 7.636 1.00 73.81 115 LEU A C 1
ATOM 915 O O . LEU A 1 115 ? -9.168 13.415 8.151 1.00 73.81 115 LEU A O 1
ATOM 919 N N . ASP A 1 116 ? -8.613 15.523 7.552 1.00 71.81 116 ASP A N 1
ATOM 920 C CA . ASP A 1 116 ? -9.867 16.162 7.970 1.00 71.81 116 ASP A CA 1
ATOM 921 C C . ASP A 1 116 ? -10.977 15.983 6.915 1.00 71.81 116 ASP A C 1
ATOM 923 O O . ASP A 1 116 ? -12.124 16.357 7.136 1.00 71.81 116 ASP A O 1
ATOM 927 N N . ASP A 1 117 ? -10.615 15.433 5.755 1.00 84.56 117 ASP A N 1
ATOM 928 C CA . ASP A 1 117 ? -11.498 15.146 4.634 1.00 84.56 117 ASP A CA 1
ATOM 929 C C . ASP A 1 117 ? -11.808 13.641 4.585 1.00 84.56 117 ASP A C 1
ATOM 931 O O . ASP A 1 117 ? -10.952 12.813 4.245 1.00 84.56 117 ASP A O 1
ATOM 935 N N . ASP A 1 118 ? -13.048 13.294 4.936 1.00 87.31 118 ASP A N 1
ATOM 936 C CA . ASP A 1 118 ? -13.549 11.919 4.944 1.00 87.31 118 ASP A CA 1
ATOM 937 C C . ASP A 1 118 ? -13.557 11.284 3.545 1.00 87.31 118 ASP A C 1
ATOM 939 O O . ASP A 1 118 ? -13.373 10.067 3.423 1.00 87.31 118 ASP A O 1
ATOM 943 N N . ALA A 1 119 ? -13.727 12.077 2.480 1.00 87.50 119 ALA A N 1
ATOM 944 C CA . ALA A 1 119 ? -13.694 11.577 1.108 1.00 87.50 119 ALA A CA 1
ATOM 945 C C . ALA A 1 119 ? -12.267 11.183 0.717 1.00 87.50 119 ALA A C 1
ATOM 947 O O . ALA A 1 119 ? -12.041 10.082 0.202 1.00 87.50 119 ALA A O 1
ATOM 948 N N . LEU A 1 120 ? -11.288 12.031 1.050 1.00 90.00 120 LEU A N 1
ATOM 949 C CA . LEU A 1 120 ? -9.873 11.728 0.849 1.00 90.00 120 LEU A CA 1
ATOM 950 C C . LEU A 1 120 ? -9.456 10.484 1.641 1.00 90.00 120 LEU A C 1
ATOM 952 O O . LEU A 1 120 ? -8.841 9.579 1.076 1.00 90.00 120 LEU A O 1
ATOM 956 N N . ARG A 1 121 ? -9.831 10.395 2.925 1.00 91.38 121 ARG A N 1
ATOM 957 C CA . ARG A 1 121 ? -9.575 9.202 3.747 1.00 91.38 121 ARG A CA 1
ATOM 958 C C . ARG A 1 121 ? -10.166 7.950 3.100 1.00 91.38 121 ARG A C 1
ATOM 960 O O . ARG A 1 121 ? -9.446 6.973 2.917 1.00 91.38 121 ARG A O 1
ATOM 967 N N . SER A 1 122 ? -11.440 7.992 2.717 1.00 91.06 122 SER A N 1
ATOM 968 C CA . SER A 1 122 ? -12.130 6.850 2.103 1.00 91.06 122 SER A CA 1
ATOM 969 C C . SER A 1 122 ? -11.452 6.399 0.807 1.00 91.06 122 SER A C 1
ATOM 971 O O . SER A 1 122 ? -11.318 5.200 0.564 1.00 91.06 122 SER A O 1
ATOM 973 N N . ARG A 1 123 ? -10.967 7.344 -0.009 1.00 92.31 123 ARG A N 1
ATOM 974 C CA . ARG A 1 123 ? -10.224 7.043 -1.240 1.00 92.31 123 ARG A CA 1
ATOM 975 C C . ARG A 1 123 ? -8.902 6.338 -0.950 1.00 92.31 123 ARG A C 1
ATOM 977 O O . ARG A 1 123 ? -8.623 5.307 -1.554 1.00 92.31 123 ARG A O 1
ATOM 984 N N . LEU A 1 124 ? -8.119 6.859 -0.007 1.00 93.00 124 LEU A N 1
ATOM 985 C CA . LEU A 1 124 ? -6.836 6.274 0.392 1.00 93.00 124 LEU A CA 1
ATOM 986 C C . LEU A 1 124 ? -7.000 4.865 0.977 1.00 93.00 124 LEU A C 1
ATOM 988 O O . LEU A 1 124 ? -6.252 3.955 0.623 1.00 93.00 124 LEU A O 1
ATOM 992 N N . GLU A 1 125 ? -8.010 4.662 1.824 1.00 93.62 125 GLU A N 1
ATOM 993 C CA . GLU A 1 125 ? -8.354 3.333 2.333 1.00 93.62 125 GLU A CA 1
ATOM 994 C C . GLU A 1 125 ? -8.767 2.393 1.195 1.00 93.62 125 GLU A C 1
ATOM 996 O O . GLU A 1 125 ? -8.289 1.264 1.133 1.00 93.62 125 GLU A O 1
ATOM 1001 N N . GLY A 1 126 ? -9.593 2.859 0.252 1.00 92.75 126 GLY A N 1
ATOM 1002 C CA . GLY A 1 126 ? -9.989 2.084 -0.924 1.00 92.75 126 GLY A CA 1
ATOM 1003 C C . GLY A 1 126 ? -8.798 1.635 -1.776 1.00 92.75 126 GLY A C 1
ATOM 1004 O O . GLY A 1 126 ? -8.749 0.480 -2.195 1.00 92.75 126 GLY A O 1
ATOM 1005 N N . MET A 1 127 ? -7.807 2.508 -1.974 1.00 93.94 127 MET A N 1
ATOM 1006 C CA . MET A 1 127 ? -6.570 2.180 -2.695 1.00 93.94 127 MET A CA 1
ATOM 1007 C C . MET A 1 127 ? -5.759 1.096 -1.978 1.00 93.94 127 MET A C 1
ATOM 1009 O O . MET A 1 127 ? -5.321 0.133 -2.605 1.00 93.94 127 MET A O 1
ATOM 1013 N N . LEU A 1 128 ? -5.609 1.212 -0.657 1.00 92.38 128 LEU A N 1
ATOM 1014 C CA . LEU A 1 128 ? -4.920 0.215 0.162 1.00 92.38 128 LEU A CA 1
ATOM 1015 C C . LEU A 1 128 ? -5.642 -1.139 0.106 1.00 92.38 128 LEU A C 1
ATOM 1017 O O . LEU A 1 128 ? -5.015 -2.180 -0.089 1.00 92.38 128 LEU A O 1
ATOM 1021 N N . LEU A 1 129 ? -6.971 -1.133 0.218 1.00 92.94 129 LEU A N 1
ATOM 1022 C CA . LEU A 1 129 ? -7.768 -2.352 0.131 1.00 92.94 129 LEU A CA 1
ATOM 1023 C C . LEU A 1 129 ? -7.736 -2.970 -1.268 1.00 92.94 129 LEU A C 1
ATOM 1025 O O . LEU A 1 129 ? -7.743 -4.191 -1.373 1.00 92.94 129 LEU A O 1
ATOM 1029 N N . ALA A 1 130 ? -7.670 -2.186 -2.343 1.00 92.44 130 ALA A N 1
ATOM 1030 C CA . ALA A 1 130 ? -7.465 -2.724 -3.688 1.00 92.44 130 ALA A CA 1
ATOM 1031 C C . ALA A 1 130 ? -6.095 -3.416 -3.810 1.00 92.44 130 ALA A C 1
ATOM 1033 O O . ALA A 1 130 ? -6.003 -4.519 -4.348 1.00 92.44 130 ALA A O 1
ATOM 1034 N N . ALA A 1 131 ? -5.052 -2.829 -3.217 1.00 91.88 131 ALA A N 1
ATOM 1035 C CA . ALA A 1 131 ? -3.690 -3.357 -3.253 1.00 91.88 131 ALA A CA 1
ATOM 1036 C C . ALA A 1 131 ? -3.524 -4.734 -2.577 1.00 91.88 131 ALA A C 1
ATOM 1038 O O . ALA A 1 131 ? -2.592 -5.468 -2.906 1.00 91.88 131 ALA A O 1
ATOM 1039 N N . LEU A 1 132 ? -4.441 -5.134 -1.687 1.00 92.69 132 LEU A N 1
ATOM 1040 C CA . LEU A 1 132 ? -4.454 -6.480 -1.097 1.00 92.69 132 LEU A CA 1
ATOM 1041 C C . LEU A 1 132 ? -4.696 -7.598 -2.130 1.00 92.69 132 LEU A C 1
ATOM 1043 O O . LEU A 1 132 ? -4.253 -8.716 -1.893 1.00 92.69 132 LEU A O 1
ATOM 1047 N N . ASP A 1 133 ? -5.346 -7.307 -3.265 1.00 91.06 133 ASP A N 1
ATOM 1048 C CA . ASP A 1 133 ? -5.575 -8.279 -4.356 1.00 91.06 133 ASP A CA 1
ATOM 1049 C C . ASP A 1 133 ? -4.629 -8.064 -5.549 1.00 91.06 133 ASP A C 1
ATOM 1051 O O . ASP A 1 133 ? -4.824 -8.648 -6.615 1.00 91.06 133 ASP A O 1
ATOM 1055 N N . HIS A 1 134 ? -3.603 -7.221 -5.405 1.00 88.38 134 HIS A N 1
ATOM 1056 C CA . HIS A 1 134 ? -2.709 -6.905 -6.517 1.00 88.38 134 HIS A CA 1
ATOM 1057 C C . HIS A 1 134 ? -1.957 -8.148 -7.007 1.00 88.38 134 HIS A C 1
ATOM 1059 O O . HIS A 1 134 ? -1.567 -8.988 -6.209 1.00 88.38 134 HIS A O 1
ATOM 1065 N N . GLU A 1 135 ? -1.660 -8.269 -8.301 1.00 85.25 135 GLU A N 1
ATOM 1066 C CA . GLU A 1 135 ? -0.911 -9.419 -8.833 1.00 85.25 135 GLU A CA 1
ATOM 1067 C C . GLU A 1 135 ? 0.538 -9.554 -8.305 1.00 85.25 135 GLU A C 1
ATOM 1069 O O . GLU A 1 135 ? 1.028 -10.678 -8.148 1.00 85.25 135 GLU A O 1
ATOM 1074 N N . TYR A 1 136 ? 1.203 -8.449 -7.941 1.00 81.50 136 TYR A N 1
ATOM 1075 C CA . TYR A 1 136 ? 2.584 -8.450 -7.447 1.00 81.50 136 TYR A CA 1
ATOM 1076 C C . TYR A 1 136 ? 2.637 -8.657 -5.935 1.00 81.50 136 TYR A C 1
ATOM 1078 O O . TYR A 1 136 ? 1.952 -7.984 -5.158 1.00 81.50 136 TYR A O 1
ATOM 1086 N N . LEU A 1 137 ? 3.490 -9.588 -5.505 1.00 82.25 137 LEU A N 1
ATOM 1087 C CA . LEU A 1 137 ? 3.607 -9.967 -4.098 1.00 82.25 137 LEU A CA 1
ATOM 1088 C C . LEU A 1 137 ? 4.178 -8.833 -3.235 1.00 82.25 137 LEU A C 1
ATOM 1090 O O . LEU A 1 137 ? 3.839 -8.753 -2.059 1.00 82.25 137 LEU A O 1
ATOM 1094 N N . GLU A 1 138 ? 5.027 -7.963 -3.790 1.00 78.12 138 GLU A N 1
ATOM 1095 C CA . GLU A 1 138 ? 5.598 -6.800 -3.102 1.00 78.12 138 GLU A CA 1
ATOM 1096 C C . GLU A 1 138 ? 4.493 -5.846 -2.651 1.00 78.12 138 GLU A C 1
ATOM 1098 O O . GLU A 1 138 ? 4.473 -5.425 -1.493 1.00 78.12 138 GLU A O 1
ATOM 1103 N N . ILE A 1 139 ? 3.539 -5.580 -3.546 1.00 83.88 139 ILE A N 1
ATOM 1104 C CA . ILE A 1 139 ? 2.413 -4.680 -3.300 1.00 83.88 139 ILE A CA 1
ATOM 1105 C C . ILE A 1 139 ? 1.460 -5.304 -2.289 1.00 83.88 139 ILE A C 1
ATOM 1107 O O . ILE A 1 139 ? 1.139 -4.662 -1.290 1.00 83.88 139 ILE A O 1
ATOM 1111 N N . ARG A 1 140 ? 1.080 -6.579 -2.468 1.00 88.44 140 ARG A N 1
ATOM 1112 C CA . ARG A 1 140 ? 0.239 -7.279 -1.480 1.00 88.44 140 ARG A CA 1
ATOM 1113 C C . ARG A 1 140 ? 0.903 -7.324 -0.107 1.00 88.44 140 ARG A C 1
ATOM 1115 O O . ARG A 1 140 ? 0.259 -7.050 0.901 1.00 88.44 140 ARG A O 1
ATOM 1122 N N . SER A 1 141 ? 2.203 -7.620 -0.054 1.00 84.50 141 SER A N 1
ATOM 1123 C CA . SER A 1 141 ? 2.975 -7.653 1.191 1.00 84.50 141 SER A CA 1
ATOM 1124 C C . SER A 1 141 ? 2.996 -6.290 1.888 1.00 84.50 141 SER A C 1
ATOM 1126 O O . SER A 1 141 ? 2.860 -6.249 3.109 1.00 84.50 141 SER A O 1
ATOM 1128 N N . ALA A 1 142 ? 3.174 -5.192 1.148 1.00 85.19 142 ALA A N 1
ATOM 1129 C CA . ALA A 1 142 ? 3.127 -3.840 1.705 1.00 85.19 142 ALA A CA 1
ATOM 1130 C C . ALA A 1 142 ? 1.709 -3.476 2.177 1.00 85.19 142 ALA A C 1
ATOM 1132 O O . ALA A 1 142 ? 1.538 -2.958 3.280 1.00 85.19 142 ALA A O 1
ATOM 1133 N N . ALA A 1 143 ? 0.688 -3.817 1.386 1.00 90.44 143 ALA A N 1
ATOM 1134 C CA . ALA A 1 143 ? -0.714 -3.539 1.686 1.00 90.44 143 ALA A CA 1
ATOM 1135 C C . ALA A 1 143 ? -1.204 -4.255 2.950 1.00 90.44 143 ALA A C 1
ATOM 1137 O O . ALA A 1 143 ? -1.944 -3.666 3.733 1.00 90.44 143 ALA A O 1
ATOM 1138 N N . VAL A 1 144 ? -0.755 -5.490 3.196 1.00 89.25 144 VAL A N 1
ATOM 1139 C CA . VAL A 1 144 ? -1.047 -6.216 4.442 1.00 89.25 144 VAL A CA 1
ATOM 1140 C C . VAL A 1 144 ? -0.534 -5.447 5.660 1.00 89.25 144 VAL A C 1
ATOM 1142 O O . VAL A 1 144 ? -1.293 -5.229 6.605 1.00 89.25 144 VAL A O 1
ATOM 1145 N N . GLY A 1 145 ? 0.733 -5.020 5.636 1.00 84.44 145 GLY A N 1
ATOM 1146 C CA . GLY A 1 145 ? 1.316 -4.247 6.734 1.00 84.44 145 GLY A CA 1
ATOM 1147 C C . GLY A 1 145 ? 0.584 -2.923 6.940 1.00 84.44 145 GLY A C 1
ATOM 1148 O O . GLY A 1 145 ? 0.131 -2.622 8.045 1.00 84.44 145 GLY A O 1
ATOM 1149 N N . ALA A 1 146 ? 0.356 -2.199 5.844 1.00 87.00 146 ALA A N 1
ATOM 1150 C CA . ALA A 1 146 ? -0.360 -0.931 5.839 1.00 87.00 146 ALA A CA 1
ATOM 1151 C C . ALA A 1 146 ? -1.794 -1.050 6.392 1.00 87.00 146 ALA A C 1
ATOM 1153 O O . ALA A 1 146 ? -2.227 -0.210 7.178 1.00 87.00 146 ALA A O 1
ATOM 1154 N N . ALA A 1 147 ? -2.534 -2.108 6.036 1.00 89.56 147 ALA A N 1
ATOM 1155 C CA . ALA A 1 147 ? -3.904 -2.330 6.509 1.00 89.56 147 ALA A CA 1
ATOM 1156 C C . ALA A 1 147 ? -3.964 -2.484 8.032 1.00 89.56 147 ALA A C 1
ATOM 1158 O O . ALA A 1 147 ? -4.898 -2.004 8.682 1.00 89.56 147 ALA A O 1
ATOM 1159 N N . VAL A 1 148 ? -2.976 -3.169 8.605 1.00 84.62 148 VAL A N 1
ATOM 1160 C CA . VAL A 1 148 ? -2.888 -3.395 10.048 1.00 84.62 148 VAL A CA 1
ATOM 1161 C C . VAL A 1 148 ? -2.463 -2.119 10.767 1.00 84.62 148 VAL A C 1
ATOM 1163 O O . VAL A 1 148 ? -3.109 -1.728 11.740 1.00 84.62 148 VAL A O 1
ATOM 1166 N N . GLU A 1 149 ? -1.442 -1.423 10.269 1.00 82.12 149 GLU A N 1
ATOM 1167 C CA . GLU A 1 149 ? -0.972 -0.164 10.860 1.00 82.12 149 GLU A CA 1
ATOM 1168 C C . GLU A 1 149 ? -2.055 0.921 10.849 1.00 82.12 149 GLU A C 1
ATOM 1170 O O . GLU A 1 149 ? -2.298 1.566 11.873 1.00 82.12 149 GLU A O 1
ATOM 1175 N N . ALA A 1 150 ? -2.788 1.048 9.739 1.00 83.88 150 ALA A N 1
ATOM 1176 C CA . ALA A 1 150 ? -3.942 1.936 9.597 1.00 83.88 150 ALA A CA 1
ATOM 1177 C C . ALA A 1 150 ? -5.185 1.472 10.380 1.00 83.88 150 ALA A C 1
ATOM 1179 O O . ALA A 1 150 ? -6.239 2.105 10.299 1.00 83.88 150 ALA A O 1
ATOM 1180 N N . ARG A 1 151 ? -5.085 0.382 11.159 1.00 85.25 151 ARG A N 1
ATOM 1181 C CA . ARG A 1 151 ? -6.171 -0.222 11.953 1.00 85.25 151 ARG A CA 1
ATOM 1182 C C . ARG A 1 151 ? -7.383 -0.655 11.121 1.00 85.25 151 ARG A C 1
ATOM 1184 O O . ARG A 1 151 ? -8.459 -0.891 11.673 1.00 85.25 151 ARG A O 1
ATOM 1191 N N . LEU A 1 152 ? -7.218 -0.805 9.808 1.00 88.69 152 LEU A N 1
ATOM 1192 C CA . LEU A 1 152 ? -8.264 -1.279 8.902 1.00 88.69 152 LEU A CA 1
ATOM 1193 C C . LEU A 1 152 ? -8.559 -2.760 9.134 1.00 88.69 152 LEU A C 1
ATOM 1195 O O . LEU A 1 152 ? -9.704 -3.170 8.994 1.00 88.69 152 LEU A O 1
ATOM 1199 N N . ALA A 1 153 ? -7.569 -3.535 9.587 1.00 86.75 153 ALA A N 1
ATOM 1200 C CA . ALA A 1 153 ? -7.717 -4.947 9.952 1.00 86.75 153 ALA A CA 1
ATOM 1201 C C . ALA A 1 153 ? -8.743 -5.222 11.069 1.00 86.75 153 ALA A C 1
ATOM 1203 O O . ALA A 1 153 ? -9.138 -6.368 11.258 1.00 86.75 153 ALA A O 1
ATOM 1204 N N . ARG A 1 154 ? -9.208 -4.188 11.783 1.00 85.56 154 ARG A N 1
ATOM 1205 C CA . ARG A 1 154 ? -10.288 -4.294 12.777 1.00 85.56 154 ARG A CA 1
ATOM 1206 C C . ARG A 1 154 ? -11.677 -4.343 12.141 1.00 85.56 154 ARG A C 1
ATOM 1208 O O . ARG A 1 154 ? -12.647 -4.692 12.812 1.00 85.56 154 ARG A O 1
ATOM 1215 N N . ARG A 1 155 ? -11.791 -3.969 10.865 1.00 89.94 155 ARG A N 1
ATOM 1216 C CA . ARG A 1 155 ? -13.029 -4.096 10.097 1.00 89.94 155 ARG A CA 1
ATOM 1217 C C . ARG A 1 155 ? -13.202 -5.562 9.681 1.00 89.94 155 ARG A C 1
ATOM 1219 O O . ARG A 1 155 ? -12.254 -6.123 9.123 1.00 89.94 155 ARG A O 1
ATOM 1226 N N . PRO A 1 156 ? -14.361 -6.199 9.933 1.00 92.06 156 PRO A N 1
ATOM 1227 C CA . PRO A 1 156 ? -14.548 -7.632 9.690 1.00 92.06 156 PRO A CA 1
ATOM 1228 C C . PRO A 1 156 ? -14.202 -8.076 8.265 1.00 92.06 156 PRO A C 1
ATOM 1230 O O . PRO A 1 156 ? -13.598 -9.129 8.073 1.00 92.06 156 PRO A O 1
ATOM 1233 N N . GLU A 1 157 ? -14.542 -7.264 7.268 1.00 92.69 157 GLU A N 1
ATOM 1234 C CA . GLU A 1 157 ? -14.288 -7.536 5.856 1.00 92.69 157 GLU A CA 1
ATOM 1235 C C . GLU A 1 157 ? -12.794 -7.518 5.509 1.00 92.69 157 GLU A C 1
ATOM 1237 O O . GLU A 1 157 ? -12.317 -8.374 4.762 1.00 92.69 157 GLU A O 1
ATOM 1242 N N . VAL A 1 158 ? -12.034 -6.594 6.101 1.00 92.62 158 VAL A N 1
ATOM 1243 C CA . VAL A 1 158 ? -10.583 -6.500 5.903 1.00 92.62 158 VAL A CA 1
ATOM 1244 C C . VAL A 1 158 ? -9.894 -7.636 6.648 1.00 92.62 158 VAL A C 1
ATOM 1246 O O . VAL A 1 158 ? -9.037 -8.307 6.083 1.00 92.62 158 VAL A O 1
ATOM 1249 N N . HIS A 1 159 ? -10.317 -7.910 7.885 1.00 92.25 159 HIS A N 1
ATOM 1250 C CA . HIS A 1 159 ? -9.805 -9.022 8.682 1.00 92.25 159 HIS A CA 1
ATOM 1251 C C . HIS A 1 159 ? -9.967 -10.364 7.960 1.00 92.25 159 HIS A C 1
ATOM 1253 O O . HIS A 1 159 ? -9.009 -11.122 7.818 1.00 92.25 159 HIS A O 1
ATOM 1259 N N . ALA A 1 160 ? -11.172 -10.641 7.451 1.00 93.00 160 ALA A N 1
ATOM 1260 C CA . ALA A 1 160 ? -11.459 -11.858 6.702 1.00 93.00 160 ALA A CA 1
ATOM 1261 C C . ALA A 1 160 ? -10.558 -11.983 5.467 1.00 93.00 160 ALA A C 1
ATOM 1263 O O . ALA A 1 160 ? -10.035 -13.060 5.185 1.00 93.00 160 ALA A O 1
ATOM 1264 N N . ARG A 1 161 ? -10.317 -10.878 4.757 1.00 93.88 161 ARG A N 1
ATOM 1265 C CA . ARG A 1 161 ? -9.436 -10.862 3.586 1.00 93.88 161 ARG A CA 1
ATOM 1266 C C . ARG A 1 161 ? -7.970 -11.110 3.944 1.00 93.88 161 ARG A C 1
ATOM 1268 O O . ARG A 1 161 ? -7.298 -11.860 3.244 1.00 93.88 161 ARG A O 1
ATOM 1275 N N . LEU A 1 162 ? -7.487 -10.565 5.059 1.00 93.56 162 LEU A N 1
ATOM 1276 C CA . LEU A 1 162 ? -6.143 -10.859 5.565 1.00 93.56 162 LEU A CA 1
ATOM 1277 C C . LEU A 1 162 ? -5.988 -12.335 5.971 1.00 93.56 162 LEU A C 1
ATOM 1279 O O . LEU A 1 162 ? -4.945 -12.926 5.698 1.00 93.56 162 LEU A O 1
ATOM 1283 N N . LEU A 1 163 ? -7.023 -12.955 6.552 1.00 94.31 163 LEU A N 1
ATOM 1284 C CA . LEU A 1 163 ? -7.033 -14.397 6.838 1.00 94.31 163 LEU A CA 1
ATOM 1285 C C . LEU A 1 163 ? -6.972 -15.234 5.553 1.00 94.31 163 LEU A C 1
ATOM 1287 O O . LEU A 1 163 ? -6.241 -16.221 5.493 1.00 94.31 163 LEU A O 1
ATOM 1291 N N . VAL A 1 164 ? -7.696 -14.832 4.504 1.00 95.00 164 VAL A N 1
ATOM 1292 C CA . VAL A 1 164 ? -7.593 -15.476 3.184 1.00 95.00 164 VAL A CA 1
ATOM 1293 C C . VAL A 1 164 ? -6.153 -15.386 2.673 1.00 95.00 164 VAL A C 1
ATOM 1295 O O . VAL A 1 164 ? -5.559 -16.414 2.362 1.00 95.00 164 VAL A O 1
ATOM 1298 N N . LEU A 1 165 ? -5.538 -14.199 2.681 1.00 93.25 165 LEU A N 1
ATOM 1299 C CA . LEU A 1 165 ? -4.139 -14.035 2.265 1.00 93.25 165 LEU A CA 1
ATOM 1300 C C . LEU A 1 165 ? -3.168 -14.885 3.099 1.00 93.25 165 LEU A C 1
ATOM 1302 O O . LEU A 1 165 ? -2.264 -15.499 2.540 1.00 93.25 165 LEU A O 1
ATOM 1306 N N . GLN A 1 166 ? -3.372 -14.988 4.414 1.00 94.88 166 GLN A N 1
ATOM 1307 C CA . GLN A 1 166 ? -2.560 -15.832 5.296 1.00 94.88 166 GLN A CA 1
ATOM 1308 C C . GLN A 1 166 ? -2.567 -17.312 4.878 1.00 94.88 166 GLN A C 1
ATOM 1310 O O . GLN A 1 166 ? -1.546 -17.991 5.009 1.00 94.88 166 GLN A O 1
ATOM 1315 N N . HIS A 1 167 ? -3.700 -17.823 4.392 1.00 94.50 167 HIS A N 1
ATOM 1316 C CA . HIS A 1 167 ? -3.881 -19.250 4.122 1.00 94.50 167 HIS A CA 1
ATOM 1317 C C . HIS A 1 167 ? -3.753 -19.637 2.648 1.00 94.50 167 HIS A C 1
ATOM 1319 O O . HIS A 1 167 ? -3.341 -20.761 2.363 1.00 94.50 167 HIS A O 1
ATOM 1325 N N . SER A 1 168 ? -4.099 -18.743 1.721 1.00 94.56 168 SER A N 1
ATOM 1326 C CA . SER A 1 168 ? -4.250 -19.082 0.303 1.00 94.56 168 SER A CA 1
ATOM 1327 C C . SER A 1 168 ? -3.496 -18.180 -0.670 1.00 94.56 168 SER A C 1
ATOM 1329 O O . SER A 1 168 ? -3.569 -18.438 -1.870 1.00 94.56 168 SER A O 1
ATOM 1331 N N . ASP A 1 169 ? -2.776 -17.144 -0.217 1.00 95.06 169 ASP A N 1
ATOM 1332 C CA . ASP A 1 169 ? -1.906 -16.393 -1.133 1.00 95.06 169 ASP A CA 1
ATOM 1333 C C . ASP A 1 169 ? -0.858 -17.339 -1.732 1.00 95.06 169 ASP A C 1
ATOM 1335 O O . ASP A 1 169 ? -0.320 -18.145 -0.978 1.00 95.06 169 ASP A O 1
ATOM 1339 N N . PRO A 1 170 ? -0.526 -17.283 -3.034 1.00 92.00 170 PRO A N 1
ATOM 1340 C CA . PRO A 1 170 ? 0.496 -18.152 -3.625 1.00 92.00 170 PRO A CA 1
ATOM 1341 C C . PRO A 1 170 ? 1.903 -17.934 -3.040 1.00 92.00 170 PRO A C 1
ATOM 1343 O O . PRO A 1 170 ? 2.709 -18.865 -3.025 1.00 92.00 170 PRO A O 1
ATOM 1346 N N . SER A 1 171 ? 2.199 -16.745 -2.512 1.00 85.94 171 SER A N 1
ATOM 1347 C CA . SER A 1 171 ? 3.508 -16.372 -1.977 1.00 85.94 171 SER A CA 1
ATOM 1348 C C . SER A 1 171 ? 3.639 -16.672 -0.482 1.00 85.94 171 SER A C 1
ATOM 1350 O O . SER A 1 171 ? 2.941 -16.088 0.347 1.00 85.94 171 SER A O 1
ATOM 1352 N N . ASP A 1 172 ? 4.627 -17.495 -0.111 1.00 82.50 172 ASP A N 1
ATOM 1353 C CA . ASP A 1 172 ? 5.020 -17.718 1.292 1.00 82.50 172 ASP A CA 1
ATOM 1354 C C . ASP A 1 172 ? 5.319 -16.416 2.039 1.00 82.50 172 ASP A C 1
ATOM 1356 O O . ASP A 1 172 ? 5.033 -16.289 3.231 1.00 82.50 172 ASP A O 1
ATOM 1360 N N . ARG A 1 173 ? 5.891 -15.430 1.341 1.00 80.38 173 ARG A N 1
ATOM 1361 C CA . ARG A 1 173 ? 6.199 -14.124 1.923 1.00 80.38 173 ARG A CA 1
ATOM 1362 C C . ARG A 1 173 ? 4.921 -13.413 2.354 1.00 80.38 173 ARG A C 1
ATOM 1364 O O . ARG A 1 173 ? 4.848 -12.969 3.495 1.00 80.38 173 ARG A O 1
ATOM 1371 N N . VAL A 1 174 ? 3.919 -13.337 1.479 1.00 81.56 174 VAL A N 1
ATOM 1372 C CA . VAL A 1 174 ? 2.646 -12.667 1.788 1.00 81.56 174 VAL A CA 1
ATOM 1373 C C . VAL A 1 174 ? 1.907 -13.413 2.898 1.00 81.56 174 VAL A C 1
ATOM 1375 O O . VAL A 1 174 ? 1.487 -12.780 3.866 1.00 81.56 174 VAL A O 1
ATOM 1378 N N . ARG A 1 175 ? 1.850 -14.754 2.833 1.00 87.56 175 ARG A N 1
ATOM 1379 C CA . ARG A 1 175 ? 1.263 -15.592 3.896 1.00 87.56 175 ARG A CA 1
ATOM 1380 C C . ARG A 1 175 ? 1.888 -15.304 5.264 1.00 87.56 175 ARG A C 1
ATOM 1382 O O . ARG A 1 175 ? 1.181 -15.086 6.248 1.00 87.56 175 ARG A O 1
ATOM 1389 N N . ASN A 1 176 ? 3.221 -15.256 5.326 1.00 81.44 176 ASN A N 1
ATOM 1390 C CA . ASN A 1 176 ? 3.956 -14.978 6.560 1.00 81.44 176 ASN A CA 1
ATOM 1391 C C . ASN A 1 176 ? 3.741 -13.552 7.074 1.00 81.44 176 ASN A C 1
ATOM 1393 O O . ASN A 1 176 ? 3.583 -13.363 8.280 1.00 81.44 176 ASN A O 1
ATOM 1397 N N . VAL A 1 177 ? 3.717 -12.559 6.183 1.00 81.44 177 VAL A N 1
ATOM 1398 C CA . VAL A 1 177 ? 3.474 -11.160 6.558 1.00 81.44 177 VAL A CA 1
ATOM 1399 C C . VAL A 1 177 ? 2.062 -10.990 7.118 1.00 81.44 177 VAL A C 1
ATOM 1401 O O . VAL A 1 177 ? 1.917 -10.364 8.168 1.00 81.44 177 VAL A O 1
ATOM 1404 N N . ALA A 1 178 ? 1.050 -11.604 6.497 1.00 85.88 178 ALA A N 1
ATOM 1405 C CA . ALA A 1 178 ? -0.326 -11.601 6.999 1.00 85.88 178 ALA A CA 1
ATOM 1406 C C . ALA A 1 178 ? -0.428 -12.248 8.380 1.00 85.88 178 ALA A C 1
ATOM 1408 O O . ALA A 1 178 ? -0.978 -11.642 9.297 1.00 85.88 178 ALA A O 1
ATOM 1409 N N . ARG A 1 179 ? 0.190 -13.421 8.565 1.00 86.38 179 ARG A N 1
ATOM 1410 C CA . ARG A 1 179 ? 0.241 -14.097 9.866 1.00 86.38 179 ARG A CA 1
ATOM 1411 C C . ARG A 1 179 ? 0.839 -13.203 10.957 1.00 86.38 179 ARG A C 1
ATOM 1413 O O . ARG A 1 179 ? 0.209 -13.008 11.991 1.00 86.38 179 ARG A O 1
ATOM 1420 N N . ILE A 1 180 ? 2.035 -12.653 10.724 1.00 77.50 180 ILE A N 1
ATOM 1421 C CA . ILE A 1 180 ? 2.745 -11.823 11.713 1.00 77.50 180 ILE A CA 1
ATOM 1422 C C . ILE A 1 180 ? 1.908 -10.600 12.100 1.00 77.50 180 ILE A C 1
ATOM 1424 O O . ILE A 1 180 ? 1.792 -10.283 13.282 1.00 77.50 180 ILE A O 1
ATOM 1428 N N . HIS A 1 181 ? 1.297 -9.925 11.125 1.00 79.25 181 HIS A N 1
ATOM 1429 C CA . HIS A 1 181 ? 0.524 -8.717 11.400 1.00 79.25 181 HIS A CA 1
ATOM 1430 C C . HIS A 1 181 ? -0.825 -9.002 12.072 1.00 79.25 181 HIS A C 1
ATOM 1432 O O . HIS A 1 181 ? -1.240 -8.226 12.930 1.00 79.25 181 HIS A O 1
ATOM 1438 N N . LEU A 1 182 ? -1.491 -10.113 11.745 1.00 81.69 182 LEU A N 1
ATOM 1439 C CA . LEU A 1 182 ? -2.725 -10.526 12.422 1.00 81.69 182 LEU A CA 1
ATOM 1440 C C . LEU A 1 182 ? -2.467 -10.947 13.874 1.00 81.69 182 LEU A C 1
ATOM 1442 O O . LEU A 1 182 ? -3.213 -10.553 14.770 1.00 81.69 182 LEU A O 1
ATOM 1446 N N . GLU A 1 183 ? -1.383 -11.687 14.128 1.00 81.38 183 GLU A N 1
ATOM 1447 C CA . GLU A 1 183 ? -0.928 -11.991 15.491 1.00 81.38 183 GLU A CA 1
ATOM 1448 C C . GLU A 1 183 ? -0.617 -10.698 16.266 1.00 81.38 183 GLU A C 1
ATOM 1450 O O . GLU A 1 183 ? -1.011 -10.547 17.425 1.00 81.38 183 GLU A O 1
ATOM 1455 N N . HIS A 1 184 ? 0.039 -9.735 15.612 1.00 71.12 184 HIS A N 1
ATOM 1456 C CA . HIS A 1 184 ? 0.373 -8.442 16.202 1.00 71.12 184 HIS A CA 1
ATOM 1457 C C . HIS A 1 184 ? -0.865 -7.597 16.550 1.00 71.12 184 HIS A C 1
ATOM 1459 O O . HIS A 1 184 ? -0.928 -7.032 17.646 1.00 71.12 184 HIS A O 1
ATOM 1465 N N . ASP A 1 185 ? -1.861 -7.507 15.663 1.00 74.06 185 ASP A N 1
ATOM 1466 C CA . ASP A 1 185 ? -3.099 -6.761 15.935 1.00 74.06 185 ASP A CA 1
ATOM 1467 C C . ASP A 1 185 ? -3.878 -7.380 17.105 1.00 74.06 185 ASP A C 1
ATOM 1469 O O . ASP A 1 185 ? -4.304 -6.658 18.006 1.00 74.06 185 ASP A O 1
ATOM 1473 N N . ALA A 1 186 ? -3.959 -8.715 17.171 1.00 74.25 186 ALA A N 1
ATOM 1474 C CA . ALA A 1 186 ? -4.612 -9.420 18.274 1.00 74.25 186 ALA A CA 1
ATOM 1475 C C . ALA A 1 186 ? -3.948 -9.128 19.633 1.00 74.25 186 ALA A C 1
ATOM 1477 O O . ALA A 1 186 ? -4.638 -8.855 20.620 1.00 74.25 186 ALA A O 1
ATOM 1478 N N . ILE A 1 187 ? -2.609 -9.131 19.688 1.00 73.19 187 ILE A N 1
ATOM 1479 C CA . ILE A 1 187 ? -1.855 -8.758 20.897 1.00 73.19 187 ILE A CA 1
ATOM 1480 C C . ILE A 1 187 ? -2.109 -7.290 21.255 1.00 73.19 187 ILE A C 1
ATOM 1482 O O . ILE A 1 187 ? -2.376 -6.973 22.415 1.00 73.19 187 ILE A O 1
ATOM 1486 N N . THR A 1 188 ? -2.059 -6.393 20.268 1.00 69.69 188 THR A N 1
ATOM 1487 C CA . THR A 1 188 ? -2.279 -4.955 20.475 1.00 69.69 188 THR A CA 1
ATOM 1488 C C . THR A 1 188 ? -3.671 -4.695 21.047 1.00 69.69 188 THR A C 1
ATOM 1490 O O . THR A 1 188 ? -3.815 -3.970 22.029 1.00 69.69 188 THR A O 1
ATOM 1493 N N . GLN A 1 189 ? -4.698 -5.334 20.487 1.00 72.00 189 GLN A N 1
ATOM 1494 C CA . GLN A 1 189 ? -6.078 -5.212 20.945 1.00 72.00 189 GLN A CA 1
ATOM 1495 C C . GLN A 1 189 ? -6.269 -5.761 22.368 1.00 72.00 189 GLN A C 1
ATOM 1497 O O . GLN A 1 189 ? -6.961 -5.148 23.180 1.00 72.00 189 GLN A O 1
ATOM 1502 N N . ASP A 1 190 ? -5.640 -6.888 22.709 1.00 74.12 190 ASP A N 1
ATOM 1503 C CA . ASP A 1 190 ? -5.672 -7.435 24.069 1.00 74.12 190 ASP A CA 1
ATOM 1504 C C . ASP A 1 190 ? -5.023 -6.480 25.090 1.00 74.12 190 ASP A C 1
ATOM 1506 O O . ASP A 1 190 ? -5.567 -6.254 26.176 1.00 74.12 190 ASP A O 1
ATOM 1510 N N . LEU A 1 191 ? -3.896 -5.858 24.730 1.00 70.88 191 LEU A N 1
ATOM 1511 C CA . LEU A 1 191 ? -3.235 -4.848 25.559 1.00 70.88 191 LEU A CA 1
ATOM 1512 C C . LEU A 1 191 ? -4.076 -3.567 25.700 1.00 70.88 191 LEU A C 1
ATOM 1514 O O . LEU A 1 191 ? -4.148 -3.026 26.808 1.00 70.88 191 LEU A O 1
ATOM 1518 N N . GLU A 1 192 ? -4.741 -3.113 24.628 1.00 71.62 192 GLU A N 1
ATOM 1519 C CA . GLU A 1 192 ? -5.720 -2.011 24.655 1.00 71.62 192 GLU A CA 1
ATOM 1520 C C . GLU A 1 192 ? -6.849 -2.313 25.645 1.00 71.62 192 GLU A C 1
ATOM 1522 O O . GLU A 1 192 ? -7.093 -1.533 26.568 1.00 71.62 192 GLU A O 1
ATOM 1527 N N . ASN A 1 193 ? -7.479 -3.482 25.514 1.00 76.88 193 ASN A N 1
ATOM 1528 C CA . ASN A 1 193 ? -8.606 -3.905 26.347 1.00 76.88 193 ASN A CA 1
ATOM 1529 C C . ASN A 1 193 ? -8.232 -4.043 27.828 1.00 76.88 193 ASN A C 1
ATOM 1531 O O . ASN A 1 193 ? -9.053 -3.805 28.713 1.00 76.88 193 ASN A O 1
ATOM 1535 N N . LYS A 1 194 ? -6.981 -4.414 28.116 1.00 76.12 194 LYS A N 1
ATOM 1536 C CA . LYS A 1 194 ? -6.453 -4.522 29.482 1.00 76.12 194 LYS A CA 1
ATOM 1537 C C . LYS A 1 194 ? -5.993 -3.180 30.061 1.00 76.12 194 LYS A C 1
ATOM 1539 O O . LYS A 1 194 ? -5.557 -3.159 31.212 1.00 76.12 194 LYS A O 1
ATOM 1544 N N . GLY A 1 195 ? -6.044 -2.087 29.292 1.00 72.94 195 GLY A N 1
ATOM 1545 C CA . GLY A 1 195 ? -5.509 -0.781 29.690 1.00 72.94 195 GLY A CA 1
ATOM 1546 C C . GLY A 1 195 ? -3.989 -0.789 29.890 1.00 72.94 195 GLY A C 1
ATOM 1547 O O . GLY A 1 195 ? -3.467 -0.005 30.678 1.00 72.94 195 GLY A O 1
ATOM 1548 N N . LYS A 1 196 ? -3.278 -1.715 29.231 1.00 67.25 196 LYS A N 1
ATOM 1549 C CA . LYS A 1 196 ? -1.847 -1.993 29.440 1.00 67.25 196 LYS A CA 1
ATOM 1550 C C . LYS A 1 196 ? -0.939 -1.460 28.335 1.00 67.25 196 LYS A C 1
ATOM 1552 O O . LYS A 1 196 ? 0.247 -1.785 28.347 1.00 67.25 196 LYS A O 1
ATOM 1557 N N . ILE A 1 197 ? -1.437 -0.641 27.404 1.00 57.41 197 ILE A N 1
ATOM 1558 C CA . ILE A 1 197 ? -0.525 0.060 26.493 1.00 57.41 197 ILE A CA 1
ATOM 1559 C C . ILE A 1 197 ? 0.322 1.028 27.317 1.00 57.41 197 ILE A C 1
ATOM 1561 O O . ILE A 1 197 ? -0.169 2.026 27.845 1.00 57.41 197 ILE A O 1
ATOM 1565 N N . TYR A 1 198 ? 1.621 0.752 27.371 1.00 49.56 198 TYR A N 1
ATOM 1566 C CA . TYR A 1 198 ? 2.611 1.750 27.724 1.00 49.56 198 TYR A CA 1
ATOM 1567 C C . TYR A 1 198 ? 2.669 2.785 26.598 1.00 49.56 198 TYR A C 1
ATOM 1569 O O . TYR A 1 198 ? 3.221 2.527 25.532 1.00 49.56 198 TYR A O 1
ATOM 1577 N N . VAL A 1 199 ? 2.063 3.950 26.818 1.00 46.47 199 VAL A N 1
ATOM 1578 C CA . VAL A 1 199 ? 2.293 5.125 25.975 1.00 46.47 199 VAL A CA 1
ATOM 1579 C C . VAL A 1 199 ? 3.530 5.827 26.535 1.00 46.47 199 VAL A C 1
ATOM 1581 O O . VAL A 1 199 ? 3.480 6.272 27.688 1.00 46.47 199 VAL A O 1
ATOM 1584 N N . PRO A 1 200 ? 4.635 5.934 25.774 1.00 39.53 200 PRO A N 1
ATOM 1585 C CA . PRO A 1 200 ? 5.833 6.612 26.244 1.00 39.53 200 PRO A CA 1
ATOM 1586 C C . PRO A 1 200 ? 5.503 8.042 26.716 1.00 39.53 200 PRO A C 1
ATOM 1588 O O . PRO A 1 200 ? 4.767 8.757 26.026 1.00 39.53 200 PRO A O 1
ATOM 1591 N N . PRO A 1 201 ? 6.011 8.495 27.878 1.00 34.84 201 PRO A N 1
ATOM 1592 C CA . PRO A 1 201 ? 5.688 9.804 28.451 1.00 34.84 201 PRO A CA 1
ATOM 1593 C C . PRO A 1 201 ? 5.953 10.992 27.516 1.00 34.84 201 PRO A C 1
ATOM 1595 O O . PRO A 1 201 ? 5.303 12.030 27.648 1.00 34.84 201 PRO A O 1
ATOM 1598 N N . GLU A 1 202 ? 6.880 10.875 26.559 1.00 37.56 202 GLU A N 1
ATOM 1599 C CA . GLU A 1 202 ? 7.085 11.885 25.513 1.00 37.56 202 GLU A CA 1
ATOM 1600 C C . GLU A 1 202 ? 5.845 12.150 24.638 1.00 37.56 202 GLU A C 1
ATOM 1602 O O . GLU A 1 202 ? 5.734 13.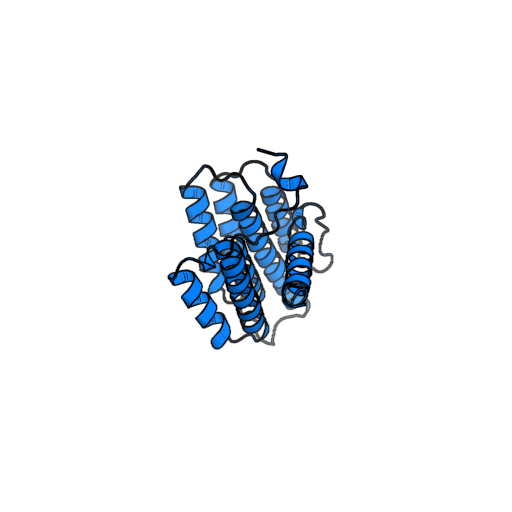233 24.063 1.00 37.56 202 GLU A O 1
ATOM 1607 N N . TRP A 1 203 ? 4.891 11.216 24.554 1.00 37.16 203 TRP A N 1
ATOM 1608 C CA . TRP A 1 203 ? 3.689 11.338 23.718 1.00 37.16 203 TRP A CA 1
ATOM 1609 C C . TRP A 1 203 ? 2.497 11.954 24.458 1.00 37.16 203 TRP A C 1
ATOM 1611 O O . TRP A 1 203 ? 1.580 12.464 23.821 1.00 37.16 203 TRP A O 1
ATOM 1621 N N . MET A 1 204 ? 2.526 11.992 25.794 1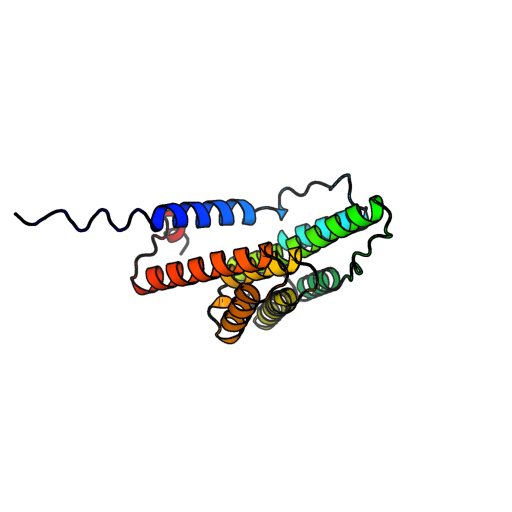.00 36.06 204 MET A N 1
ATOM 1622 C CA . MET A 1 204 ? 1.503 12.685 26.590 1.00 36.06 204 MET A CA 1
ATOM 1623 C C . MET A 1 204 ? 1.709 14.207 26.636 1.00 36.06 204 MET A C 1
ATOM 1625 O O . MET A 1 204 ? 0.785 14.933 26.979 1.00 36.06 204 MET A O 1
ATOM 1629 N N . ARG A 1 205 ? 2.894 14.717 26.266 1.00 38.88 205 ARG A N 1
ATOM 1630 C CA . ARG A 1 205 ? 3.223 16.156 26.350 1.00 38.88 205 ARG A CA 1
ATOM 1631 C C . ARG A 1 205 ? 2.729 17.003 25.168 1.00 38.88 205 ARG A C 1
ATOM 1633 O O . ARG A 1 205 ? 3.070 18.178 25.097 1.00 38.88 205 ARG A O 1
ATOM 1640 N N . ARG A 1 206 ? 1.981 16.425 24.220 1.00 40.59 206 ARG A N 1
ATOM 1641 C CA . ARG A 1 206 ? 1.442 17.133 23.038 1.00 40.59 206 ARG A CA 1
ATOM 1642 C C . ARG A 1 206 ? -0.093 17.128 22.965 1.00 40.59 206 ARG A C 1
ATOM 1644 O O . ARG A 1 206 ? -0.643 17.111 21.868 1.00 40.59 206 ARG A O 1
ATOM 1651 N N . ARG A 1 207 ? -0.773 17.119 24.112 1.00 36.22 207 ARG A N 1
ATOM 1652 C CA . ARG A 1 207 ? -2.200 17.453 24.209 1.00 36.22 207 ARG A CA 1
ATOM 1653 C C . ARG A 1 207 ? -2.373 18.755 24.965 1.00 36.22 207 ARG A C 1
ATOM 1655 O O . ARG A 1 207 ? -1.623 18.938 25.948 1.00 36.22 207 ARG A O 1
#

Secondary structure (DSSP, 8-state):
----SSSSTTHHHHHHHHHHHHHHHHHHSSGGGS----TTS-HHHHHHHHHHHHHHT-SS--HHHHHHHHHHHT-------TTS-HHHHHHHHHHHHHHHHHHHHHHHHHHHS----HHHHHHHHHHHHHHTT-SSHHHHHHHHHHHHHTTGGGSHHHHHHHHHHHHH-S-HHHHHHHHHHHHHHHHHHHHHHTT-----HHHHTT-

Foldseek 3Di:
DDDPDPPPPPPPVVVVLCVCCVVCCVVLVDPLVDDDADPLEDPVLSVLLVLLSVLLPDQDDDVVSLVSLVVLLPDDLDDDDVPDDPSSVSHSVSSLVSNLSSLSSLLCCLQPHDDVDPVSNVSSVVSLLVQCPDPDLSSVLSSLQSCLSSVVCVPPVNVVSLVCQLPPPPDPSSVVSSVVSNVSSVVVVVCVVVVNDDDDPVVVVPD

Radius of gyration: 19.3 Å; chains: 1; bounding box: 36×38×75 Å

Sequence (207 aa):
MLGVAAGCVLSLAVLPYVFYEYATREMWRRPYLNWTPMPWASDSANDQLGEINAIGAKRRWTEADAERLHEILSIDLGRFDDTHAQHEISDRYAMARVLGDAILVISDRLVHGPLDDDALRSRLEGMLLAALDHEYLEIRSAAVGAAVEARLARRPEVHARLLVLQHSDPSDRVRNVARIHLEHDAITQDLENKGKIYVPPEWMRRR

pLDDT: mean 73.52, std 20.15, range [28.73, 95.06]